Protein AF-A0A1F4WFZ9-F1 (afdb_monomer)

Solvent-accessible surface area (backbone atoms only — not comparable to full-atom values): 15707 Å² total; per-residue (Å²): 132,84,81,54,74,78,75,46,59,87,56,54,57,46,77,56,52,91,47,66,67,52,47,50,61,48,46,71,48,54,72,32,69,74,50,43,64,44,41,62,58,56,27,61,74,73,65,56,88,64,68,43,59,66,94,48,43,69,68,53,52,58,56,25,66,74,39,78,61,40,64,62,82,58,77,92,49,76,85,51,81,66,50,69,59,56,22,66,76,35,58,82,58,23,57,54,72,40,95,45,69,32,26,53,43,57,44,46,51,44,54,21,46,51,50,22,60,77,70,74,45,62,73,55,49,24,58,40,44,42,30,37,61,45,30,38,23,29,56,47,80,63,56,52,58,46,48,54,46,79,44,74,68,77,82,62,91,75,73,94,60,98,68,84,69,78,40,71,49,74,51,74,43,97,83,48,47,74,66,53,52,52,53,31,52,56,52,38,52,54,67,60,71,69,46,72,91,50,70,83,67,74,84,77,76,92,77,62,88,62,56,69,58,19,51,50,50,37,51,46,39,74,74,68,44,50,54,60,57,52,20,53,58,58,70,69,44,86,85,54,62,80,88,59,78,69,47,44,46,70,51,44,50,52,32,28,54,49,44,55,54,62,75,77,112

Structure (mmCIF, N/CA/C/O backbone):
data_AF-A0A1F4WFZ9-F1
#
_entry.id   AF-A0A1F4WFZ9-F1
#
loop_
_atom_site.group_PDB
_atom_site.id
_atom_site.type_symbol
_atom_site.label_atom_id
_atom_site.label_alt_id
_atom_site.label_comp_id
_atom_site.label_asym_id
_atom_site.label_entity_id
_atom_site.label_seq_id
_atom_site.pdbx_PDB_ins_code
_atom_site.Cartn_x
_atom_site.Cartn_y
_atom_site.Cartn_z
_atom_site.occupancy
_atom_site.B_iso_or_equiv
_atom_site.auth_seq_id
_atom_site.auth_comp_id
_atom_site.auth_asym_id
_atom_site.auth_atom_id
_atom_site.pdbx_PDB_model_num
ATOM 1 N N . MET A 1 1 ? 14.460 7.984 -32.491 1.00 45.22 1 MET A N 1
ATOM 2 C CA . MET A 1 1 ? 13.854 7.006 -33.421 1.00 45.22 1 MET A CA 1
AT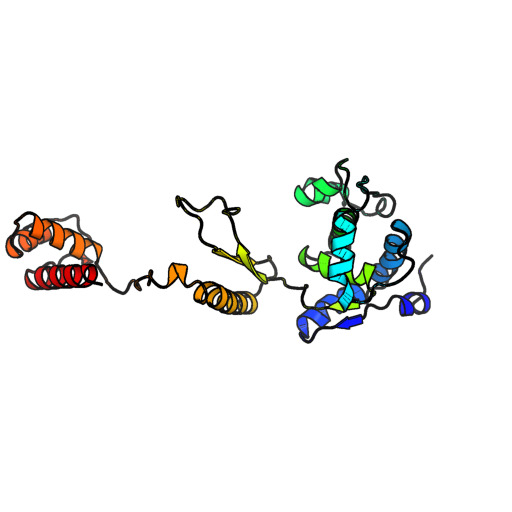OM 3 C C . MET A 1 1 ? 12.602 6.473 -32.733 1.00 45.22 1 MET A C 1
ATOM 5 O O . MET A 1 1 ? 12.739 6.022 -31.604 1.00 45.22 1 MET A O 1
ATOM 9 N N . LYS A 1 2 ? 11.395 6.629 -33.296 1.00 55.53 2 LYS A N 1
ATOM 10 C CA . LYS A 1 2 ? 10.182 6.025 -32.705 1.00 55.53 2 LYS A CA 1
ATOM 11 C C . LYS A 1 2 ? 10.297 4.504 -32.869 1.00 55.53 2 LYS A C 1
ATOM 13 O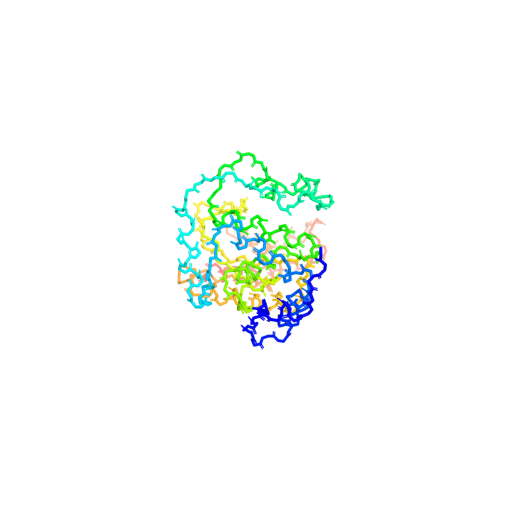 O . LYS A 1 2 ? 10.479 4.068 -34.002 1.00 55.53 2 LYS A O 1
ATOM 18 N N . MET A 1 3 ? 10.251 3.738 -31.775 1.00 64.31 3 MET A N 1
ATOM 19 C CA . MET A 1 3 ? 10.158 2.270 -31.848 1.00 64.31 3 MET A CA 1
ATOM 20 C C . MET A 1 3 ? 8.892 1.887 -32.615 1.00 64.31 3 MET A C 1
ATOM 22 O O . MET A 1 3 ? 7.861 2.549 -32.458 1.00 64.31 3 MET A O 1
ATOM 26 N N . GLN A 1 4 ? 8.969 0.858 -33.457 1.00 69.81 4 GLN A N 1
ATOM 27 C CA . GLN A 1 4 ? 7.778 0.316 -34.103 1.00 69.81 4 GLN A CA 1
ATOM 28 C C . GLN A 1 4 ? 7.042 -0.618 -33.133 1.00 69.81 4 GLN A C 1
ATOM 30 O O . GLN A 1 4 ? 7.631 -1.132 -32.186 1.00 69.81 4 GLN A O 1
ATOM 35 N N . TYR A 1 5 ? 5.742 -0.840 -33.34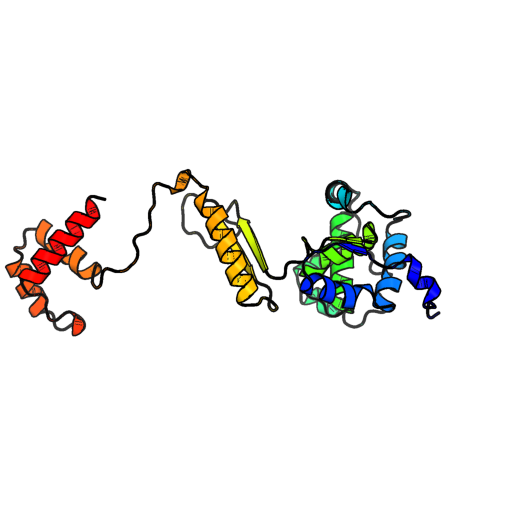7 1.00 63.56 5 TYR A N 1
ATOM 36 C CA . TYR A 1 5 ? 4.930 -1.703 -32.472 1.00 63.56 5 TYR A CA 1
ATOM 37 C C . TYR A 1 5 ? 5.482 -3.134 -32.357 1.00 63.56 5 TYR A C 1
ATOM 39 O O . TYR A 1 5 ? 5.380 -3.755 -31.302 1.00 63.56 5 TYR A O 1
ATOM 47 N N . GLU A 1 6 ? 6.106 -3.633 -33.421 1.00 70.06 6 GLU A N 1
ATOM 48 C CA . GLU A 1 6 ? 6.734 -4.956 -33.481 1.00 70.06 6 GLU A CA 1
ATOM 49 C C . GLU A 1 6 ? 7.948 -5.065 -32.542 1.00 70.06 6 GLU A C 1
ATOM 51 O O . GLU A 1 6 ? 8.147 -6.109 -31.924 1.00 70.06 6 GLU A O 1
ATOM 56 N N . ASP A 1 7 ? 8.685 -3.966 -32.339 1.00 75.44 7 ASP A N 1
ATOM 57 C CA . ASP A 1 7 ? 9.824 -3.895 -31.412 1.00 75.44 7 ASP A CA 1
ATOM 58 C C . ASP A 1 7 ? 9.380 -3.900 -29.937 1.00 75.44 7 ASP A C 1
ATOM 60 O O . ASP A 1 7 ? 10.171 -4.193 -29.040 1.00 75.44 7 ASP A O 1
ATOM 64 N N . LEU A 1 8 ? 8.118 -3.545 -29.670 1.00 78.81 8 LEU A N 1
ATOM 65 C CA . LEU A 1 8 ? 7.549 -3.430 -28.323 1.00 78.81 8 LEU A CA 1
ATOM 66 C C . LEU A 1 8 ? 6.869 -4.718 -27.859 1.00 78.81 8 LEU A C 1
ATOM 68 O O . LEU A 1 8 ? 6.743 -4.942 -26.657 1.00 78.81 8 LEU A O 1
ATOM 72 N N . PHE A 1 9 ? 6.455 -5.580 -28.788 1.00 82.00 9 PHE A N 1
ATOM 73 C CA . PHE A 1 9 ? 5.789 -6.842 -28.468 1.00 82.00 9 PHE A CA 1
ATOM 74 C C . PHE A 1 9 ? 6.592 -7.738 -27.500 1.00 82.00 9 PHE A C 1
ATOM 76 O O . PHE A 1 9 ? 5.993 -8.245 -26.549 1.00 82.00 9 PHE A O 1
ATOM 83 N N . PRO A 1 10 ? 7.929 -7.888 -27.633 1.00 85.75 10 PRO A N 1
ATOM 84 C CA . PRO A 1 10 ? 8.734 -8.662 -26.682 1.00 85.75 10 PRO A CA 1
ATOM 85 C C . PRO A 1 10 ? 8.811 -8.050 -25.276 1.00 85.75 10 PRO A C 1
ATOM 87 O O . PRO A 1 10 ? 9.236 -8.722 -24.341 1.00 85.75 10 PRO A O 1
ATOM 90 N N . LEU A 1 11 ? 8.445 -6.774 -25.125 1.00 89.38 11 LEU A N 1
ATOM 91 C CA . LEU A 1 11 ? 8.485 -6.047 -23.856 1.00 89.38 11 LEU A CA 1
ATOM 92 C C . LEU A 1 11 ? 7.154 -6.094 -23.103 1.00 89.38 11 LEU A C 1
ATOM 94 O O . LEU A 1 11 ? 7.084 -5.560 -21.997 1.00 89.38 11 LEU A O 1
ATOM 98 N N . LYS A 1 12 ? 6.118 -6.715 -23.684 1.00 93.44 12 LYS A N 1
ATOM 99 C CA . LYS A 1 12 ? 4.796 -6.834 -23.070 1.00 93.44 12 LYS A CA 1
ATOM 100 C C . LYS A 1 12 ? 4.908 -7.374 -21.643 1.00 93.44 12 LYS A C 1
ATOM 102 O O . LYS A 1 12 ? 5.567 -8.384 -21.406 1.00 93.44 12 LYS A O 1
ATOM 107 N N . ILE A 1 13 ? 4.208 -6.718 -20.722 1.00 95.75 13 ILE A N 1
ATOM 108 C CA . ILE A 1 13 ? 4.138 -7.135 -19.324 1.00 95.75 13 ILE A CA 1
ATOM 109 C C . ILE A 1 13 ? 2.994 -8.129 -19.139 1.00 95.75 13 ILE A C 1
ATOM 111 O O . ILE A 1 13 ? 1.859 -7.865 -19.538 1.00 95.75 13 ILE A O 1
ATOM 115 N N . ASP A 1 14 ? 3.287 -9.272 -18.527 1.00 95.31 14 ASP A N 1
ATOM 116 C CA . ASP A 1 14 ? 2.261 -10.227 -18.106 1.00 95.31 14 ASP A CA 1
ATOM 117 C C . ASP A 1 14 ? 1.631 -9.794 -16.770 1.00 95.31 14 ASP A C 1
ATOM 119 O O . ASP A 1 14 ? 2.332 -9.617 -15.775 1.00 95.31 14 ASP A O 1
ATOM 123 N N . ILE A 1 15 ? 0.311 -9.601 -16.730 1.00 95.38 15 ILE A N 1
ATOM 124 C CA . ILE A 1 15 ? -0.400 -9.112 -15.539 1.00 95.38 15 ILE A CA 1
ATOM 125 C C . ILE A 1 15 ? -1.153 -10.277 -14.896 1.00 95.38 15 ILE A C 1
ATOM 127 O O . ILE A 1 15 ? -2.197 -10.712 -15.383 1.00 95.38 15 ILE A O 1
ATOM 131 N N . GLN A 1 16 ? -0.639 -10.762 -13.767 1.00 93.81 16 GLN A N 1
ATOM 132 C CA . GLN A 1 16 ? -1.163 -11.915 -13.041 1.00 93.81 16 GLN A CA 1
ATOM 133 C C . GLN A 1 16 ? -2.010 -11.462 -11.846 1.00 93.81 16 GLN A C 1
ATOM 135 O O . GLN A 1 16 ? -1.567 -11.429 -10.698 1.00 93.81 16 GLN A O 1
ATOM 140 N N . THR A 1 17 ? -3.268 -11.108 -12.107 1.00 90.62 17 THR A N 1
ATOM 141 C CA . THR A 1 17 ? -4.232 -10.760 -11.055 1.00 90.62 17 THR A CA 1
ATOM 142 C C . THR A 1 17 ? -5.619 -11.308 -11.353 1.00 90.62 17 THR A C 1
ATOM 144 O O . THR A 1 17 ? -6.004 -11.472 -12.506 1.00 90.62 17 THR A O 1
ATOM 147 N N . LYS A 1 18 ? -6.376 -11.599 -10.291 1.00 89.06 18 LYS A N 1
ATOM 148 C CA . LYS A 1 18 ? -7.793 -11.990 -10.373 1.00 89.06 18 LYS A CA 1
ATOM 149 C C . LYS A 1 18 ? -8.743 -10.802 -10.187 1.00 89.06 18 LYS A C 1
ATOM 151 O O . LYS A 1 18 ? -9.952 -10.986 -10.262 1.00 89.06 18 LYS A O 1
ATOM 156 N N . ASN A 1 19 ? -8.211 -9.619 -9.877 1.00 87.44 19 ASN A N 1
ATOM 157 C CA . ASN A 1 19 ? -8.994 -8.406 -9.682 1.00 87.44 19 ASN A CA 1
ATOM 158 C C . ASN A 1 19 ? -9.021 -7.606 -10.992 1.00 87.44 19 ASN A C 1
ATOM 160 O O . ASN A 1 19 ? -8.013 -7.014 -11.374 1.00 87.44 19 ASN A O 1
ATOM 164 N N . ASP A 1 20 ? -10.178 -7.570 -11.658 1.00 89.62 20 ASP A N 1
ATOM 165 C CA . ASP A 1 20 ? -10.355 -6.900 -12.955 1.00 89.62 20 ASP A CA 1
ATOM 166 C C . ASP A 1 20 ? -10.027 -5.402 -12.908 1.00 89.62 20 ASP A C 1
ATOM 168 O O . ASP A 1 20 ? -9.502 -4.852 -13.876 1.00 89.62 20 ASP A O 1
ATOM 172 N N . LYS A 1 21 ? -10.284 -4.732 -11.775 1.00 86.50 21 LYS A N 1
ATOM 173 C CA . LYS A 1 21 ? -9.919 -3.321 -11.588 1.00 86.50 21 LYS A CA 1
ATOM 174 C C . LYS A 1 21 ? -8.401 -3.164 -11.563 1.00 86.50 21 LYS A C 1
ATOM 176 O O . LYS A 1 21 ? -7.873 -2.299 -12.252 1.00 86.50 21 LYS A O 1
ATOM 181 N N . HIS A 1 22 ? -7.701 -4.016 -10.811 1.00 89.38 22 HIS A N 1
ATOM 182 C CA . HIS A 1 22 ? -6.235 -3.990 -10.759 1.00 89.38 22 HIS A CA 1
ATOM 183 C C . HIS A 1 22 ? -5.657 -4.308 -12.141 1.00 89.38 22 HIS A C 1
ATOM 185 O O . HIS A 1 22 ? -4.762 -3.609 -12.606 1.00 89.38 22 HIS A O 1
ATOM 191 N N . PHE A 1 23 ? -6.216 -5.309 -12.830 1.00 92.50 23 PHE A N 1
ATOM 192 C CA . PHE A 1 23 ? -5.816 -5.658 -14.190 1.00 92.50 23 PHE A CA 1
ATOM 193 C C . PHE A 1 23 ? -5.939 -4.459 -15.133 1.00 92.50 23 PHE A C 1
ATOM 195 O O . PHE A 1 23 ? -4.984 -4.132 -15.831 1.00 92.50 23 PHE A O 1
ATOM 202 N N . LEU A 1 24 ? -7.091 -3.781 -15.128 1.00 91.75 24 LEU A N 1
ATOM 203 C CA . LEU A 1 24 ? -7.351 -2.626 -15.982 1.00 91.75 24 LEU A CA 1
ATOM 204 C C . LEU A 1 24 ? -6.373 -1.474 -15.711 1.00 91.75 24 LEU A C 1
ATOM 206 O O . LEU A 1 24 ? -5.785 -0.939 -16.650 1.00 91.75 24 LEU A O 1
ATOM 210 N N . GLU A 1 25 ? -6.191 -1.098 -14.444 1.00 91.38 25 GLU A N 1
ATOM 211 C CA . GLU A 1 25 ? -5.310 0.010 -14.053 1.00 91.38 25 GLU A CA 1
ATOM 212 C C . GLU A 1 25 ? -3.847 -0.248 -14.443 1.00 91.38 25 GLU A C 1
ATOM 214 O O . GLU A 1 25 ? -3.167 0.646 -14.961 1.00 91.38 25 GLU A O 1
ATOM 219 N N . LEU A 1 26 ? -3.380 -1.486 -14.257 1.00 93.50 26 LEU A N 1
ATOM 220 C CA . LEU A 1 26 ? -2.040 -1.917 -14.648 1.00 93.50 26 LEU A CA 1
ATOM 221 C C . LEU A 1 26 ? -1.894 -1.979 -16.174 1.00 93.50 26 LEU A C 1
ATOM 223 O O . LEU A 1 26 ? -0.926 -1.443 -16.710 1.00 93.50 26 LEU A O 1
ATOM 227 N N . ALA A 1 27 ? -2.866 -2.549 -16.892 1.00 93.94 27 ALA A N 1
ATOM 228 C CA . ALA A 1 27 ? -2.827 -2.676 -18.352 1.00 93.94 27 ALA A CA 1
ATOM 229 C C . ALA A 1 27 ? -2.789 -1.309 -19.048 1.00 93.94 27 ALA A C 1
ATOM 231 O O . ALA A 1 27 ? -1.969 -1.084 -19.936 1.00 93.94 27 ALA A O 1
ATOM 232 N N . ILE A 1 28 ? -3.597 -0.343 -18.590 1.00 94.00 28 ILE A N 1
ATOM 233 C CA . ILE A 1 28 ? -3.611 1.022 -19.147 1.00 94.00 28 ILE A CA 1
ATOM 234 C C . ILE A 1 28 ? -2.250 1.721 -18.993 1.00 94.00 28 ILE A C 1
ATOM 236 O O . ILE A 1 28 ? -1.940 2.630 -19.769 1.00 94.00 28 ILE A O 1
ATOM 240 N N . LEU A 1 29 ? -1.439 1.344 -18.000 1.00 94.56 29 LEU A N 1
ATOM 241 C CA . LEU A 1 29 ? -0.063 1.820 -17.873 1.00 94.56 29 LEU A CA 1
ATOM 242 C C . LEU A 1 29 ? 0.900 1.000 -18.739 1.00 94.56 29 LEU A C 1
ATOM 244 O O . LEU A 1 29 ? 1.633 1.577 -19.538 1.00 94.56 29 LEU A O 1
ATOM 248 N N . PHE A 1 30 ? 0.909 -0.321 -18.574 1.00 95.25 30 PHE A N 1
ATOM 249 C CA . PHE A 1 30 ? 1.948 -1.194 -19.118 1.00 95.25 30 PHE A CA 1
ATOM 250 C C . PHE A 1 30 ? 1.847 -1.431 -20.618 1.00 95.25 30 PHE A C 1
ATOM 252 O O . PHE A 1 30 ? 2.874 -1.640 -21.256 1.00 95.25 30 PHE A O 1
ATOM 259 N N . ASP A 1 31 ? 0.657 -1.306 -21.200 1.00 92.69 31 ASP A N 1
ATOM 260 C CA . ASP A 1 31 ? 0.478 -1.418 -22.647 1.00 92.69 31 ASP A CA 1
ATOM 261 C C . ASP A 1 31 ? 0.825 -0.111 -23.388 1.00 92.69 31 ASP A C 1
ATOM 263 O O . ASP A 1 31 ? 0.793 -0.066 -24.620 1.00 92.69 31 ASP A O 1
ATOM 267 N N . LYS A 1 32 ? 1.184 0.973 -22.675 1.00 93.12 32 LYS A N 1
ATOM 268 C CA . LYS A 1 32 ? 1.632 2.222 -23.311 1.00 93.12 32 LYS A CA 1
ATOM 269 C C . LYS A 1 32 ? 2.986 2.016 -23.999 1.00 93.12 32 LYS A C 1
ATOM 271 O O . LYS A 1 32 ? 3.960 1.678 -23.320 1.00 93.12 32 LYS A O 1
ATOM 276 N N . PRO A 1 33 ? 3.113 2.327 -25.303 1.00 92.69 33 PRO A N 1
ATOM 277 C CA . PRO A 1 33 ? 4.391 2.266 -26.010 1.00 92.69 33 PRO A CA 1
ATOM 278 C C . PRO A 1 33 ? 5.507 3.056 -25.324 1.00 92.69 33 PRO A C 1
ATOM 280 O O . PRO A 1 33 ? 6.652 2.611 -25.264 1.00 92.69 33 PRO A O 1
ATOM 283 N N . GLU A 1 34 ? 5.172 4.223 -24.771 1.00 92.50 34 GLU A N 1
ATOM 284 C CA . GLU A 1 34 ? 6.121 5.080 -24.069 1.00 92.50 34 GLU A CA 1
ATOM 285 C C . GLU A 1 34 ? 6.633 4.424 -22.786 1.00 92.50 34 GLU A C 1
ATOM 287 O O . GLU A 1 34 ? 7.807 4.581 -22.462 1.00 92.50 34 GLU A O 1
ATOM 292 N N . PHE A 1 35 ? 5.779 3.682 -22.069 1.00 95.00 35 PHE A N 1
ATOM 293 C CA . PHE A 1 35 ? 6.171 2.941 -20.869 1.00 95.00 35 PHE A CA 1
ATOM 294 C C . PHE A 1 35 ? 7.095 1.782 -21.237 1.00 95.00 35 PHE A C 1
ATOM 296 O O . PHE A 1 35 ? 8.183 1.652 -20.679 1.00 95.00 35 PHE A O 1
ATOM 303 N N . LEU A 1 36 ? 6.710 0.986 -22.236 1.00 94.69 36 LEU A N 1
ATOM 304 C CA . LEU A 1 36 ? 7.513 -0.141 -22.708 1.00 94.69 36 LEU A CA 1
ATOM 305 C C . LEU A 1 36 ? 8.908 0.305 -23.170 1.00 94.69 36 LEU A C 1
ATOM 307 O O . LEU A 1 36 ? 9.892 -0.374 -22.889 1.00 94.69 36 LEU A O 1
ATOM 311 N N . ALA A 1 37 ? 9.025 1.485 -23.784 1.00 92.50 37 ALA A N 1
ATOM 312 C CA . ALA A 1 37 ? 10.306 2.064 -24.189 1.00 92.50 37 ALA A CA 1
ATOM 313 C C . ALA A 1 37 ? 11.225 2.473 -23.013 1.00 92.50 37 ALA A C 1
ATOM 315 O O . ALA A 1 37 ? 12.426 2.672 -23.227 1.00 92.50 37 ALA A O 1
ATOM 316 N N . TRP A 1 38 ? 10.709 2.600 -21.784 1.00 94.44 38 TRP A N 1
ATOM 317 C CA . TRP A 1 38 ? 11.525 2.841 -20.584 1.00 94.44 38 TRP A CA 1
ATOM 318 C C . TRP A 1 38 ? 12.178 1.572 -20.042 1.00 94.44 38 TRP A C 1
ATOM 320 O O . TRP A 1 38 ? 13.309 1.639 -19.560 1.00 94.44 38 TRP A O 1
ATOM 330 N N . LEU A 1 39 ? 11.519 0.418 -20.172 1.00 94.25 39 LEU A N 1
ATOM 331 C CA . LEU A 1 39 ? 12.009 -0.859 -19.649 1.00 94.25 39 LEU A CA 1
ATOM 332 C C . LEU A 1 39 ? 13.448 -1.186 -20.088 1.00 94.25 39 LEU A C 1
ATOM 334 O O . LEU A 1 39 ? 14.280 -1.418 -19.212 1.00 94.25 39 LEU A O 1
ATOM 338 N N . PRO A 1 40 ? 13.809 -1.165 -21.389 1.00 93.25 40 PRO A N 1
ATOM 339 C CA . PRO A 1 40 ? 15.179 -1.457 -21.801 1.00 93.25 40 PRO A CA 1
ATOM 340 C C . PRO A 1 40 ? 16.178 -0.393 -21.330 1.00 93.25 40 PRO A C 1
ATOM 342 O O . PRO A 1 40 ? 17.314 -0.738 -21.027 1.00 93.25 40 PRO A O 1
ATOM 345 N N . LYS A 1 41 ? 15.783 0.885 -21.213 1.00 93.94 41 LYS A N 1
ATOM 346 C CA . LYS A 1 41 ? 16.680 1.943 -20.710 1.00 93.94 41 LYS A CA 1
ATOM 347 C C . LYS A 1 41 ? 17.091 1.672 -19.265 1.00 93.94 41 LYS A C 1
ATOM 349 O O . LYS A 1 41 ? 18.274 1.743 -18.946 1.00 93.94 41 LYS A O 1
ATOM 354 N N . ILE A 1 42 ? 16.118 1.330 -18.419 1.00 95.25 42 ILE A N 1
ATOM 355 C CA . ILE A 1 42 ? 16.351 1.039 -17.001 1.00 95.25 42 ILE A CA 1
ATOM 356 C C . ILE A 1 42 ? 17.088 -0.295 -16.844 1.00 95.25 42 ILE A C 1
ATOM 358 O O . ILE A 1 42 ? 18.071 -0.368 -16.115 1.00 95.25 42 ILE A O 1
ATOM 362 N N . ARG A 1 43 ? 16.687 -1.344 -17.574 1.00 94.81 43 ARG A N 1
ATOM 363 C CA . ARG A 1 43 ? 17.381 -2.644 -17.532 1.00 94.81 43 ARG A CA 1
ATOM 364 C C . ARG A 1 43 ? 18.851 -2.514 -17.929 1.00 94.81 43 ARG A C 1
ATOM 366 O O . ARG A 1 43 ? 19.712 -3.020 -17.218 1.00 94.81 43 ARG A O 1
ATOM 373 N N . ASN A 1 44 ? 19.148 -1.761 -18.989 1.00 93.81 44 ASN A N 1
ATOM 374 C CA . ASN A 1 44 ? 20.524 -1.519 -19.428 1.00 93.81 44 ASN A CA 1
ATOM 375 C C . ASN A 1 44 ? 21.330 -0.687 -18.417 1.00 93.81 44 ASN A C 1
ATOM 377 O O . ASN A 1 44 ? 22.514 -0.956 -18.242 1.00 93.81 44 ASN A O 1
ATOM 381 N N . LYS A 1 45 ? 20.705 0.286 -17.734 1.00 93.75 45 LYS A N 1
ATOM 382 C CA . LYS A 1 45 ? 21.345 1.100 -16.679 1.00 93.75 45 LYS A CA 1
ATOM 383 C C . LYS A 1 45 ? 21.931 0.234 -15.555 1.00 93.75 45 LYS A C 1
ATOM 385 O O . LYS A 1 45 ? 22.995 0.563 -15.044 1.00 93.75 45 LYS A O 1
ATOM 390 N N . TYR A 1 46 ? 21.273 -0.874 -15.210 1.00 92.38 46 TYR A N 1
ATOM 391 C CA . TYR A 1 46 ? 21.695 -1.773 -14.125 1.00 92.38 46 TYR A CA 1
ATOM 392 C C . TYR A 1 46 ? 22.277 -3.115 -14.587 1.00 92.38 46 TYR A C 1
ATOM 394 O O . TYR A 1 46 ? 22.637 -3.937 -13.748 1.00 92.38 46 TYR A O 1
ATOM 402 N N . GLY A 1 47 ? 22.376 -3.356 -15.898 1.00 91.12 47 GLY A N 1
ATOM 403 C CA . GLY A 1 47 ? 22.862 -4.631 -16.436 1.00 91.12 47 GLY A CA 1
ATOM 404 C C . GLY A 1 47 ? 21.913 -5.809 -16.187 1.00 91.12 47 GLY A C 1
ATOM 405 O O . GLY A 1 47 ? 22.356 -6.932 -15.953 1.00 91.12 47 GLY A O 1
ATOM 406 N N . PHE A 1 48 ? 20.598 -5.574 -16.195 1.00 92.00 48 PHE A N 1
ATOM 407 C CA . PHE A 1 48 ? 19.607 -6.648 -16.106 1.00 92.00 48 PHE A CA 1
ATOM 408 C C . PHE A 1 48 ? 19.444 -7.345 -17.458 1.00 92.00 48 PHE A C 1
ATOM 410 O O . PHE A 1 48 ? 18.529 -7.052 -18.228 1.00 92.00 48 PHE A O 1
ATOM 417 N N . ASP A 1 49 ? 20.338 -8.295 -17.722 1.00 85.75 49 ASP A N 1
ATOM 418 C CA . ASP A 1 49 ? 20.398 -9.036 -18.988 1.00 85.75 49 ASP A CA 1
ATOM 419 C C . ASP A 1 49 ? 19.295 -10.099 -19.134 1.00 85.75 49 ASP A C 1
ATOM 421 O O . ASP A 1 49 ? 19.039 -10.603 -20.228 1.00 85.75 49 ASP A O 1
ATOM 425 N N . SER A 1 50 ? 18.631 -10.468 -18.035 1.00 90.25 50 SER A N 1
ATOM 426 C CA . SER A 1 50 ? 17.563 -11.470 -18.030 1.00 90.25 50 SER A CA 1
ATOM 427 C C . SER A 1 50 ? 16.449 -11.105 -17.058 1.00 90.25 50 SER A C 1
ATOM 429 O O . SER A 1 50 ? 16.681 -10.447 -16.044 1.00 90.25 50 SER A O 1
ATOM 431 N N . LEU A 1 51 ? 15.231 -11.539 -17.388 1.00 94.06 51 LEU A N 1
ATOM 432 C CA . LEU A 1 51 ? 14.067 -11.352 -16.533 1.00 94.06 51 LEU A CA 1
ATOM 433 C C . LEU A 1 51 ? 14.076 -12.364 -15.389 1.00 94.06 51 LEU A C 1
ATOM 435 O O . LEU A 1 51 ? 14.331 -13.555 -15.583 1.00 94.06 51 LEU A O 1
ATOM 439 N N . ILE A 1 52 ? 13.744 -11.883 -14.200 1.00 94.12 52 ILE A N 1
ATOM 440 C CA . ILE A 1 52 ? 13.590 -12.705 -13.005 1.00 94.12 52 ILE A CA 1
ATOM 441 C C . ILE A 1 52 ? 12.186 -13.332 -13.022 1.00 94.12 52 ILE A C 1
ATOM 443 O O . ILE A 1 52 ? 11.209 -12.639 -13.292 1.00 94.12 52 ILE A O 1
ATOM 447 N N . PRO A 1 53 ? 12.024 -14.630 -12.718 1.00 94.25 53 PRO A N 1
ATOM 448 C CA . PRO A 1 53 ? 10.693 -15.206 -12.553 1.00 94.25 53 PRO A CA 1
ATOM 449 C C . PRO A 1 53 ? 9.920 -14.503 -11.428 1.00 94.25 53 PRO A C 1
ATOM 451 O O . PRO A 1 53 ? 10.457 -14.364 -10.331 1.00 94.25 53 PRO A O 1
ATOM 454 N N . LEU A 1 54 ? 8.648 -14.151 -11.653 1.00 92.88 54 LEU A N 1
ATOM 455 C CA . LEU A 1 54 ? 7.820 -13.411 -10.683 1.00 92.88 54 LEU A CA 1
ATOM 456 C C . LEU A 1 54 ? 7.833 -14.022 -9.273 1.00 92.88 54 LEU A C 1
ATOM 458 O O . LEU A 1 54 ? 8.010 -13.317 -8.287 1.00 92.88 54 LEU A O 1
ATOM 462 N N . GLY A 1 55 ? 7.742 -15.352 -9.167 1.00 92.00 55 GLY A N 1
ATOM 463 C CA . GLY A 1 55 ? 7.770 -16.056 -7.878 1.00 92.00 55 GLY A CA 1
ATOM 464 C C . GLY A 1 55 ? 9.093 -15.947 -7.104 1.00 92.00 55 GLY A C 1
ATOM 465 O O . GLY A 1 55 ? 9.128 -16.293 -5.930 1.00 92.00 55 GLY A O 1
ATOM 466 N N . ARG A 1 56 ? 10.174 -15.470 -7.736 1.00 93.50 56 ARG A N 1
ATOM 467 C CA . ARG A 1 56 ? 11.477 -15.191 -7.105 1.00 93.50 56 ARG A CA 1
ATOM 468 C C . ARG A 1 56 ? 11.725 -13.704 -6.864 1.00 93.50 56 ARG A C 1
ATOM 470 O O . ARG A 1 56 ? 12.807 -13.348 -6.396 1.00 93.50 56 ARG A O 1
ATOM 477 N N . TYR A 1 57 ? 10.755 -12.843 -7.182 1.00 91.56 57 TYR A N 1
ATOM 478 C CA . TYR A 1 57 ? 10.886 -11.396 -7.032 1.00 91.56 57 TYR A CA 1
ATOM 479 C C . TYR A 1 57 ? 11.295 -11.021 -5.605 1.00 91.56 57 TYR A C 1
ATOM 481 O O . TYR A 1 57 ? 12.335 -10.402 -5.433 1.00 91.56 57 TYR A O 1
ATOM 489 N N . GLY A 1 58 ? 10.562 -11.489 -4.587 1.00 87.69 58 GLY A N 1
ATOM 490 C CA . GLY A 1 58 ? 10.851 -11.160 -3.185 1.00 87.69 58 GLY A CA 1
ATOM 491 C C . GLY A 1 58 ? 12.279 -11.518 -2.756 1.00 87.69 58 GLY A C 1
ATOM 492 O O . GLY A 1 58 ? 13.009 -10.656 -2.281 1.00 87.69 58 GLY A O 1
ATOM 493 N N . GLU A 1 59 ? 12.711 -12.761 -2.997 1.00 89.00 59 GLU A N 1
ATOM 494 C CA . GLU A 1 59 ? 14.068 -13.223 -2.655 1.00 89.00 59 GLU A CA 1
ATOM 495 C C . GLU A 1 59 ? 15.159 -12.418 -3.382 1.00 89.00 59 GLU A C 1
ATOM 497 O O . GLU A 1 59 ? 16.164 -12.028 -2.783 1.00 89.00 59 GLU A O 1
ATOM 502 N N . THR A 1 60 ? 14.952 -12.140 -4.672 1.00 87.75 60 THR A N 1
ATOM 503 C CA . THR A 1 60 ? 15.928 -11.413 -5.494 1.00 87.75 60 THR A CA 1
ATOM 504 C C . THR A 1 60 ? 16.000 -9.942 -5.088 1.00 87.75 60 THR A C 1
ATOM 506 O O . THR A 1 60 ? 17.094 -9.415 -4.896 1.00 87.75 60 THR A O 1
ATOM 509 N N . SER A 1 61 ? 14.854 -9.296 -4.866 1.00 87.50 61 SER A N 1
ATOM 510 C CA . SER A 1 61 ? 14.774 -7.911 -4.397 1.00 87.50 61 SER A CA 1
ATOM 511 C C . SER A 1 61 ? 15.420 -7.729 -3.026 1.00 87.50 61 SER A C 1
ATOM 513 O O . SER A 1 61 ? 16.128 -6.747 -2.824 1.00 87.50 61 SER A O 1
ATOM 515 N N . SER A 1 62 ? 15.267 -8.683 -2.102 1.00 87.06 62 SER A N 1
ATOM 516 C CA . SER A 1 62 ? 15.966 -8.635 -0.811 1.00 87.06 62 SER A CA 1
ATOM 517 C C . SER A 1 62 ? 17.486 -8.689 -0.967 1.00 87.06 62 SER A C 1
ATOM 519 O O . SER A 1 62 ? 18.198 -8.006 -0.238 1.00 87.06 62 SER A O 1
ATOM 521 N N . SER A 1 63 ? 18.010 -9.434 -1.947 1.00 89.31 63 SER A N 1
ATOM 522 C CA . SER A 1 63 ? 19.460 -9.480 -2.188 1.00 89.31 63 SER A CA 1
ATOM 523 C C . SER A 1 63 ? 20.047 -8.135 -2.642 1.00 89.31 63 SER A C 1
ATOM 525 O O . SER A 1 63 ? 21.225 -7.862 -2.409 1.00 89.31 63 SER A O 1
ATOM 527 N N . PHE A 1 64 ? 19.227 -7.263 -3.240 1.00 90.19 64 PHE A N 1
ATOM 528 C CA . PHE A 1 64 ? 19.651 -5.944 -3.714 1.00 90.19 64 PHE A CA 1
ATOM 529 C C . PHE A 1 64 ? 19.937 -4.954 -2.580 1.00 90.19 64 PHE A C 1
ATOM 531 O O . PHE A 1 64 ? 20.779 -4.076 -2.766 1.00 90.19 64 PHE A O 1
ATOM 538 N N . GLN A 1 65 ? 19.357 -5.154 -1.394 1.00 85.12 65 GLN A N 1
ATOM 539 C CA . GLN A 1 65 ? 19.652 -4.360 -0.189 1.00 85.12 65 GLN A CA 1
ATOM 540 C C . GLN A 1 65 ? 21.096 -4.534 0.311 1.00 85.12 65 GLN A C 1
ATOM 542 O O . GLN A 1 65 ? 21.602 -3.754 1.109 1.00 85.12 65 GLN A O 1
ATOM 547 N N . HIS A 1 66 ? 21.784 -5.586 -0.140 1.00 83.25 66 HIS A N 1
ATOM 548 C CA . HIS A 1 66 ? 23.186 -5.855 0.193 1.00 83.25 66 HIS A CA 1
ATOM 549 C C . HIS A 1 66 ? 24.143 -5.504 -0.948 1.00 83.25 66 HIS A C 1
ATOM 551 O O . HIS A 1 66 ? 25.329 -5.837 -0.899 1.00 83.25 66 HIS A O 1
ATOM 557 N N . SER A 1 67 ? 23.629 -4.869 -2.001 1.00 86.00 67 SER A N 1
ATOM 558 C CA . SER A 1 67 ? 24.454 -4.394 -3.103 1.00 86.00 67 SER A CA 1
ATOM 559 C C . SER A 1 67 ? 25.285 -3.181 -2.689 1.00 86.00 67 SER A C 1
ATOM 561 O O . SER A 1 67 ? 25.052 -2.536 -1.669 1.00 86.00 67 SER A O 1
ATOM 563 N N . LYS A 1 68 ? 26.302 -2.882 -3.496 1.00 86.75 68 LYS A N 1
ATOM 564 C CA . LYS A 1 68 ? 27.156 -1.719 -3.288 1.00 86.75 68 LYS A CA 1
ATOM 565 C C . LYS A 1 68 ? 26.319 -0.438 -3.377 1.00 86.75 68 LYS A C 1
ATOM 567 O O . LYS A 1 68 ? 25.678 -0.202 -4.404 1.00 86.75 68 LYS A O 1
ATOM 572 N N . SER A 1 69 ? 26.387 0.377 -2.327 1.00 88.50 69 SER A N 1
ATOM 573 C CA . SER A 1 69 ? 25.764 1.696 -2.293 1.00 88.50 69 SER A CA 1
ATOM 574 C C . SER A 1 69 ? 26.456 2.632 -3.282 1.00 88.50 69 SER A C 1
ATOM 576 O O . SER A 1 69 ? 27.687 2.720 -3.321 1.00 88.50 69 SER A O 1
ATOM 578 N N . GLU A 1 70 ? 25.661 3.281 -4.123 1.00 88.69 70 GLU A N 1
ATOM 579 C CA . GLU A 1 70 ? 26.116 4.195 -5.163 1.00 88.69 70 GLU A CA 1
ATOM 580 C C . GLU A 1 70 ? 25.074 5.294 -5.365 1.00 88.69 70 GLU A C 1
ATOM 582 O O . GLU A 1 70 ? 23.877 5.087 -5.166 1.00 88.69 70 GLU A O 1
ATOM 587 N N . LYS A 1 71 ? 25.524 6.457 -5.827 1.00 87.94 71 LYS A N 1
ATOM 588 C CA . LYS A 1 71 ? 24.642 7.582 -6.141 1.00 87.94 71 LYS A CA 1
ATOM 589 C C . LYS A 1 71 ? 23.636 7.241 -7.234 1.00 87.94 71 LYS A C 1
ATOM 591 O O . LYS A 1 71 ? 23.927 6.485 -8.170 1.00 87.94 71 LYS A O 1
ATOM 596 N N . PHE A 1 72 ? 22.457 7.844 -7.144 1.00 88.94 72 PHE A N 1
ATOM 597 C CA . PHE A 1 72 ? 21.433 7.686 -8.164 1.00 88.94 72 PHE A CA 1
ATOM 598 C C . PHE A 1 72 ? 21.798 8.437 -9.452 1.00 88.94 72 PHE A C 1
ATOM 600 O O . PHE A 1 72 ? 21.994 9.651 -9.458 1.00 88.94 72 PHE A O 1
ATOM 607 N N . ASP A 1 73 ? 21.869 7.718 -10.575 1.00 88.62 73 ASP A N 1
ATOM 608 C CA . ASP A 1 73 ? 22.136 8.328 -11.878 1.00 88.62 73 ASP A CA 1
ATOM 609 C C . ASP A 1 73 ? 20.844 8.800 -12.568 1.00 88.62 73 ASP A C 1
ATOM 611 O O . ASP A 1 73 ? 20.011 7.996 -13.007 1.00 88.62 73 ASP A O 1
ATOM 615 N N . LEU A 1 74 ? 20.721 10.122 -12.714 1.00 87.75 74 LEU A N 1
ATOM 616 C CA . LEU A 1 74 ? 19.626 10.805 -13.408 1.00 87.75 74 LEU A CA 1
ATOM 617 C C . LEU A 1 74 ? 19.831 10.938 -14.927 1.00 87.75 74 LEU A C 1
ATOM 619 O O . LEU A 1 74 ? 19.005 11.552 -15.606 1.00 87.75 74 LEU A O 1
ATOM 623 N N . SER A 1 75 ? 20.916 10.399 -15.491 1.00 89.75 75 SER A N 1
ATOM 624 C CA . SER A 1 75 ? 21.308 10.628 -16.887 1.00 89.75 75 SER A CA 1
ATOM 625 C C . SER A 1 75 ? 20.209 10.330 -17.909 1.00 89.75 75 SER A C 1
ATOM 627 O O . SER A 1 75 ? 20.041 11.100 -18.857 1.00 89.75 75 SER A O 1
ATOM 629 N N . ILE A 1 76 ? 19.427 9.269 -17.694 1.00 92.88 76 ILE A N 1
ATOM 630 C CA . ILE A 1 76 ? 18.344 8.850 -18.594 1.00 92.88 76 ILE A CA 1
ATOM 631 C C . ILE A 1 76 ? 17.062 9.693 -18.456 1.00 92.88 76 ILE A C 1
ATOM 633 O O . ILE A 1 76 ? 16.157 9.535 -19.274 1.00 92.88 76 ILE A O 1
ATOM 637 N N . TYR A 1 77 ? 16.990 10.595 -17.468 1.00 91.06 77 TYR A N 1
ATOM 638 C CA . TYR A 1 77 ? 15.819 11.425 -17.146 1.00 91.06 77 TYR A CA 1
ATOM 639 C C . TYR A 1 77 ? 16.024 12.922 -17.393 1.00 91.06 77 TYR A C 1
ATOM 641 O O . TYR A 1 77 ? 15.147 13.717 -17.071 1.00 91.06 77 TYR A O 1
ATOM 649 N N . LYS A 1 78 ? 17.160 13.326 -17.972 1.00 86.38 78 LYS A N 1
ATOM 650 C CA . LYS A 1 78 ? 17.520 14.743 -18.172 1.00 86.38 78 LYS A CA 1
ATOM 651 C C . LYS A 1 78 ? 16.466 15.566 -18.920 1.00 86.38 78 LYS A C 1
ATOM 653 O O . LYS A 1 78 ? 16.347 16.758 -18.666 1.00 86.38 78 LYS A O 1
ATOM 658 N N . ASP A 1 79 ? 15.703 14.925 -19.801 1.00 87.06 79 ASP A N 1
ATOM 659 C CA . ASP A 1 79 ? 14.669 15.571 -20.616 1.00 87.06 79 ASP A CA 1
ATOM 660 C C . ASP A 1 79 ? 13.269 15.536 -19.965 1.00 87.06 79 ASP A C 1
ATOM 662 O O . ASP A 1 79 ? 12.281 15.917 -20.593 1.00 87.06 79 ASP A O 1
ATOM 666 N N . VAL A 1 80 ? 13.149 15.048 -18.724 1.00 90.06 80 VAL A N 1
ATOM 667 C CA . VAL A 1 80 ? 11.876 15.005 -17.993 1.00 90.06 80 VAL A CA 1
ATOM 668 C C . VAL A 1 80 ? 11.638 16.355 -17.317 1.00 90.06 80 VAL A C 1
ATOM 670 O O . VAL A 1 80 ? 12.194 16.660 -16.261 1.00 90.06 80 VAL A O 1
ATOM 673 N N . GLU A 1 81 ? 10.788 17.168 -17.941 1.00 89.50 81 GLU A N 1
ATOM 674 C CA . GLU A 1 81 ? 10.409 18.490 -17.443 1.00 89.50 81 GLU A CA 1
ATOM 675 C C . GLU A 1 81 ? 9.766 18.413 -16.046 1.00 89.50 81 GLU A C 1
ATOM 677 O O . GLU A 1 81 ? 8.936 17.543 -15.779 1.00 89.50 81 GLU A O 1
ATOM 682 N N . GLY A 1 82 ? 10.164 19.322 -15.149 1.00 85.75 82 GLY A N 1
ATOM 683 C CA . GLY A 1 82 ? 9.595 19.451 -13.802 1.00 85.75 82 GLY A CA 1
ATOM 684 C C . GLY A 1 82 ? 9.996 18.363 -12.797 1.00 85.75 82 GLY A C 1
ATOM 685 O O . GLY A 1 82 ? 9.538 18.407 -11.657 1.00 85.75 82 GLY A O 1
ATOM 686 N N . LEU A 1 83 ? 10.855 17.402 -13.167 1.00 86.50 83 LEU A N 1
ATOM 687 C CA . LEU A 1 83 ? 11.234 16.297 -12.277 1.00 86.50 83 LEU A CA 1
ATOM 688 C C . LEU A 1 83 ? 11.982 16.767 -11.020 1.00 86.50 83 LEU A C 1
ATOM 690 O O . LEU A 1 83 ? 11.682 16.315 -9.919 1.00 86.50 83 LEU A O 1
ATOM 694 N N . VAL A 1 84 ? 12.944 17.681 -11.185 1.00 81.38 84 VAL A N 1
ATOM 695 C CA . VAL A 1 84 ? 13.754 18.211 -10.072 1.00 81.38 84 VAL A CA 1
ATOM 696 C C . VAL A 1 84 ? 12.895 19.024 -9.103 1.00 81.38 84 VAL A C 1
ATOM 698 O O . VAL A 1 84 ? 13.033 18.889 -7.893 1.00 81.38 84 VAL A O 1
ATOM 701 N N . GLU A 1 85 ? 11.979 19.841 -9.626 1.00 84.25 85 GLU A N 1
ATOM 702 C CA . GLU A 1 85 ? 11.038 20.613 -8.807 1.00 84.25 85 GLU A CA 1
ATOM 703 C C . GLU A 1 85 ? 10.120 19.681 -8.009 1.00 84.25 85 GLU A C 1
ATOM 705 O O . GLU A 1 85 ? 10.051 19.786 -6.787 1.00 84.25 85 GLU A O 1
ATOM 710 N N . TYR A 1 86 ? 9.523 18.688 -8.676 1.00 83.12 86 TYR A N 1
ATOM 711 C CA . TYR A 1 86 ? 8.690 17.679 -8.025 1.00 83.12 86 TYR A CA 1
ATOM 712 C C . TYR A 1 86 ? 9.441 16.907 -6.929 1.00 83.12 86 TYR A C 1
ATOM 714 O O . TYR A 1 86 ? 8.871 16.617 -5.877 1.00 83.12 86 TYR A O 1
ATOM 722 N N . ALA A 1 87 ? 10.717 16.588 -7.144 1.00 80.44 87 ALA A N 1
ATOM 723 C CA . ALA A 1 87 ? 11.543 15.933 -6.136 1.00 80.44 87 ALA A CA 1
ATOM 724 C C . ALA A 1 87 ? 11.808 16.797 -4.910 1.00 80.44 87 ALA A C 1
ATOM 726 O O . ALA A 1 87 ? 11.660 16.320 -3.788 1.00 80.44 87 ALA A O 1
ATOM 727 N N . ASN A 1 88 ? 12.104 18.078 -5.111 1.00 77.56 88 ASN A N 1
ATOM 728 C CA . ASN A 1 88 ? 12.323 19.010 -4.010 1.00 77.56 88 ASN A CA 1
ATOM 729 C C . ASN A 1 88 ? 11.050 19.250 -3.180 1.00 77.56 88 ASN A C 1
ATOM 731 O O . ASN A 1 88 ? 11.134 19.459 -1.971 1.00 77.56 88 ASN A O 1
ATOM 735 N N . GLU A 1 89 ? 9.868 19.205 -3.801 1.00 81.19 89 GLU A N 1
ATOM 736 C CA . GLU A 1 89 ? 8.582 19.341 -3.102 1.00 81.19 89 GLU A CA 1
ATOM 737 C C . GLU A 1 89 ? 8.193 18.093 -2.294 1.00 81.19 89 GLU A C 1
ATOM 739 O O . GLU A 1 89 ? 7.445 18.184 -1.318 1.00 81.19 89 GLU A O 1
ATOM 744 N N . ASN A 1 90 ? 8.704 16.923 -2.677 1.00 76.50 90 ASN A N 1
ATOM 745 C CA . ASN A 1 90 ? 8.390 15.646 -2.049 1.00 76.50 90 ASN A CA 1
ATOM 746 C C . ASN A 1 90 ? 9.629 15.121 -1.328 1.00 76.50 90 ASN A C 1
ATOM 748 O O . ASN A 1 90 ? 10.341 14.293 -1.877 1.00 76.50 90 ASN A O 1
ATOM 752 N N . THR A 1 91 ? 9.868 15.563 -0.089 1.00 67.44 91 THR A N 1
ATOM 753 C CA . THR A 1 91 ? 11.105 15.295 0.680 1.00 67.44 91 THR A CA 1
ATOM 754 C C . THR A 1 91 ? 11.607 13.851 0.606 1.00 67.44 91 THR A C 1
ATOM 756 O O . THR A 1 91 ? 12.756 13.646 0.252 1.00 67.44 91 THR A O 1
ATOM 759 N N . ARG A 1 92 ? 10.746 12.842 0.804 1.00 67.75 92 ARG A N 1
ATOM 760 C CA . ARG A 1 92 ? 11.146 11.420 0.680 1.00 67.75 92 ARG A CA 1
ATOM 761 C C . ARG A 1 92 ? 11.613 11.012 -0.718 1.00 67.75 92 ARG A C 1
ATOM 763 O O . ARG A 1 92 ? 12.397 10.087 -0.856 1.00 67.75 92 ARG A O 1
ATOM 770 N N . PHE A 1 93 ? 11.068 11.641 -1.752 1.00 67.25 93 PHE A N 1
ATOM 771 C CA . PHE A 1 93 ? 11.489 11.427 -3.131 1.00 67.25 93 PHE A CA 1
ATOM 772 C C . PHE A 1 93 ? 12.736 12.265 -3.467 1.00 67.25 93 PHE A C 1
ATOM 774 O O . PHE A 1 93 ? 13.610 11.795 -4.189 1.00 67.25 93 PHE A O 1
ATOM 781 N N . GLY A 1 94 ? 12.851 13.462 -2.886 1.00 63.69 94 GLY A N 1
ATOM 782 C CA . GLY A 1 94 ? 14.049 14.300 -2.913 1.00 63.69 94 GLY A CA 1
ATOM 783 C C . GLY A 1 94 ? 15.267 13.626 -2.283 1.00 63.69 94 GLY A C 1
ATOM 784 O O . GLY A 1 94 ? 16.349 13.735 -2.845 1.00 63.69 94 GLY A O 1
ATOM 785 N N . ASP A 1 95 ? 15.086 12.848 -1.211 1.00 69.50 95 ASP A N 1
ATOM 786 C CA . ASP A 1 95 ? 16.162 12.099 -0.543 1.00 69.50 95 ASP A CA 1
ATOM 787 C C . ASP A 1 95 ? 16.872 11.103 -1.488 1.00 69.50 95 ASP A C 1
ATOM 789 O O . ASP A 1 95 ? 18.069 10.860 -1.340 1.00 69.50 95 ASP A O 1
ATOM 793 N N . TYR A 1 96 ? 16.161 10.562 -2.491 1.00 67.00 96 TYR A N 1
ATOM 794 C CA . TYR A 1 96 ? 16.754 9.693 -3.520 1.00 67.00 96 TYR A CA 1
ATOM 795 C C . TYR A 1 96 ? 17.573 10.452 -4.573 1.00 67.00 96 TYR A C 1
ATOM 797 O O . TYR A 1 96 ? 18.396 9.856 -5.268 1.00 67.00 96 TYR A O 1
ATOM 805 N N . ILE A 1 97 ? 17.277 11.738 -4.762 1.00 69.69 97 ILE A N 1
ATOM 806 C CA . ILE A 1 97 ? 17.926 12.613 -5.746 1.00 69.69 97 ILE A CA 1
ATOM 807 C C . ILE A 1 97 ? 19.076 13.399 -5.113 1.00 69.69 97 ILE A C 1
ATOM 809 O O . ILE A 1 97 ? 19.996 13.819 -5.819 1.00 69.69 97 ILE A O 1
ATOM 813 N N . ASP A 1 98 ? 19.033 13.582 -3.796 1.00 67.56 98 ASP A N 1
ATOM 814 C CA . ASP A 1 98 ? 20.148 14.114 -3.034 1.00 67.56 98 ASP A CA 1
ATOM 815 C C . ASP A 1 98 ? 21.349 13.158 -3.107 1.00 67.56 98 ASP A C 1
ATOM 817 O O . ASP A 1 98 ? 21.208 11.972 -3.407 1.00 67.56 98 ASP A O 1
ATOM 821 N N . ASP A 1 99 ? 22.548 13.684 -2.870 1.00 64.44 99 ASP A N 1
ATOM 822 C CA . ASP A 1 99 ? 23.850 13.066 -3.178 1.00 64.44 99 ASP A CA 1
ATOM 823 C C . ASP A 1 99 ? 24.217 11.855 -2.277 1.00 64.44 99 ASP A C 1
ATOM 825 O O . ASP A 1 99 ? 25.393 11.568 -2.031 1.00 64.44 99 ASP A O 1
ATOM 829 N N . SER A 1 100 ? 23.198 11.165 -1.766 1.00 76.50 100 SER A N 1
ATOM 830 C CA . SER A 1 100 ? 23.231 9.996 -0.898 1.00 76.50 100 SER A CA 1
ATOM 831 C C . SER A 1 100 ? 23.641 8.741 -1.669 1.00 76.50 100 SER A C 1
AT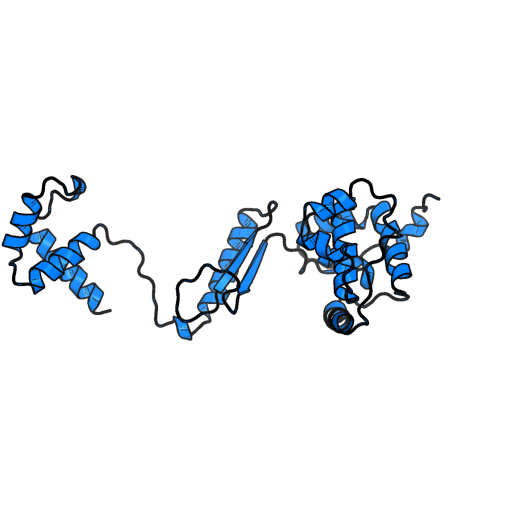OM 833 O O . SER A 1 100 ? 23.222 8.507 -2.806 1.00 76.50 100 SER A O 1
ATOM 835 N N . ASP A 1 101 ? 24.446 7.894 -1.030 1.00 85.44 101 ASP A N 1
ATOM 836 C CA . ASP A 1 101 ? 24.748 6.565 -1.552 1.00 85.44 101 ASP A CA 1
ATOM 837 C C . ASP A 1 101 ? 23.564 5.629 -1.274 1.00 85.44 101 ASP A C 1
ATOM 839 O O . ASP A 1 101 ? 23.223 5.388 -0.117 1.00 85.44 101 ASP A O 1
ATOM 843 N N . LEU A 1 102 ? 22.969 5.088 -2.338 1.00 87.75 102 LEU A N 1
ATOM 844 C CA . LEU A 1 102 ? 21.781 4.237 -2.290 1.00 87.75 102 LEU A CA 1
ATOM 845 C C . LEU A 1 102 ? 22.114 2.811 -2.724 1.00 87.75 102 LEU A C 1
ATOM 847 O O . LEU A 1 102 ? 22.876 2.597 -3.676 1.00 87.75 102 LEU A O 1
ATOM 851 N N . ASP A 1 103 ? 21.517 1.817 -2.076 1.00 90.88 103 ASP A N 1
ATOM 852 C CA . ASP A 1 103 ? 21.580 0.442 -2.564 1.00 90.88 103 ASP A CA 1
ATOM 853 C C . ASP A 1 103 ? 20.760 0.258 -3.865 1.00 90.88 103 ASP A C 1
ATOM 855 O O . ASP A 1 103 ? 20.051 1.145 -4.341 1.00 90.88 103 ASP A O 1
ATOM 859 N N . LEU A 1 104 ? 20.904 -0.881 -4.543 1.00 91.50 104 LEU A N 1
ATOM 860 C CA . LEU A 1 104 ? 20.203 -1.150 -5.804 1.00 91.50 104 LEU A CA 1
ATOM 861 C C . LEU A 1 104 ? 18.674 -1.189 -5.648 1.00 91.50 104 LEU A C 1
ATOM 863 O O . LEU A 1 104 ? 17.976 -0.826 -6.595 1.00 91.50 104 LEU A O 1
ATOM 867 N N . LEU A 1 105 ? 18.148 -1.613 -4.496 1.00 90.94 105 LEU A N 1
ATOM 868 C CA . LEU A 1 105 ? 16.707 -1.610 -4.259 1.00 90.94 105 LEU A CA 1
ATOM 869 C C . LEU A 1 105 ? 16.192 -0.173 -4.146 1.00 90.94 105 LEU A C 1
ATOM 871 O O . LEU A 1 105 ? 15.230 0.174 -4.823 1.00 90.94 105 LEU A O 1
ATOM 875 N N . GLU A 1 106 ? 16.874 0.670 -3.375 1.00 90.25 106 GLU A N 1
ATOM 876 C CA . GLU A 1 106 ? 16.545 2.090 -3.223 1.00 90.25 106 GLU A CA 1
ATOM 877 C C . GLU A 1 106 ? 16.654 2.844 -4.556 1.00 90.25 106 GLU A C 1
ATOM 879 O O . GLU A 1 106 ? 15.805 3.668 -4.896 1.00 90.25 106 GLU A O 1
ATOM 884 N N . ARG A 1 107 ? 17.662 2.519 -5.375 1.00 91.25 107 ARG A N 1
ATOM 885 C CA . ARG A 1 107 ? 17.784 3.080 -6.728 1.00 91.25 107 ARG A CA 1
ATOM 886 C C . ARG A 1 107 ? 16.631 2.638 -7.637 1.00 91.25 107 ARG A C 1
ATOM 888 O O . ARG A 1 107 ? 16.099 3.456 -8.382 1.00 91.25 107 ARG A O 1
ATOM 895 N N . LEU A 1 108 ? 16.206 1.378 -7.558 1.00 92.38 108 LEU A N 1
ATOM 896 C CA . LEU A 1 108 ? 15.031 0.889 -8.285 1.00 92.38 108 LEU A CA 1
ATOM 897 C C . LEU A 1 108 ? 13.728 1.533 -7.801 1.00 92.38 108 LEU A C 1
ATOM 899 O O . LEU A 1 108 ? 12.850 1.813 -8.620 1.00 92.38 108 LEU A O 1
ATOM 903 N N . ASP A 1 109 ? 13.604 1.792 -6.499 1.00 91.12 109 ASP A N 1
ATOM 904 C CA . ASP A 1 109 ? 12.494 2.557 -5.933 1.00 91.12 109 ASP A CA 1
ATOM 905 C C . ASP A 1 109 ? 12.464 3.971 -6.516 1.00 91.12 109 ASP A C 1
ATOM 907 O O . ASP A 1 109 ? 11.402 4.442 -6.934 1.00 91.12 109 ASP A O 1
ATOM 911 N N . ALA A 1 110 ? 13.617 4.631 -6.624 1.00 90.56 110 ALA A N 1
ATOM 912 C CA . ALA A 1 110 ? 13.723 5.947 -7.240 1.00 90.56 110 ALA A CA 1
ATOM 913 C C . ALA A 1 110 ? 13.290 5.926 -8.718 1.00 90.56 110 ALA A C 1
ATOM 915 O O . ALA A 1 110 ? 12.442 6.731 -9.110 1.00 90.56 110 ALA A O 1
ATOM 916 N N . ASP A 1 111 ? 13.779 4.976 -9.529 1.00 93.44 111 ASP A N 1
ATOM 917 C CA . ASP A 1 111 ? 13.340 4.839 -10.927 1.00 93.44 111 ASP A CA 1
ATOM 918 C C . ASP A 1 111 ? 11.829 4.591 -11.028 1.00 93.44 111 ASP A C 1
ATOM 920 O O . ASP A 1 111 ? 11.144 5.245 -11.815 1.00 93.44 111 ASP A O 1
ATOM 924 N N . ALA A 1 112 ? 11.276 3.690 -10.214 1.00 94.06 112 ALA A N 1
ATOM 925 C CA . ALA A 1 112 ? 9.849 3.389 -10.234 1.00 94.06 112 ALA A CA 1
ATOM 926 C C . ALA A 1 112 ? 8.994 4.612 -9.863 1.00 94.06 112 ALA A C 1
ATOM 928 O O . ALA A 1 112 ? 7.980 4.875 -10.513 1.00 94.06 112 ALA A O 1
ATOM 929 N N . ASN A 1 113 ? 9.429 5.412 -8.886 1.00 90.81 113 ASN A N 1
ATOM 930 C CA . ASN A 1 113 ? 8.761 6.661 -8.517 1.00 90.81 113 ASN A CA 1
ATOM 931 C C . ASN A 1 113 ? 8.873 7.740 -9.612 1.00 90.81 113 ASN A C 1
ATOM 933 O O . ASN A 1 113 ? 7.894 8.446 -9.872 1.00 90.81 113 ASN A O 1
ATOM 937 N N . ILE A 1 114 ? 10.005 7.836 -10.321 1.00 92.50 114 ILE A N 1
ATOM 938 C CA . ILE A 1 114 ? 10.139 8.711 -11.501 1.00 92.50 114 ILE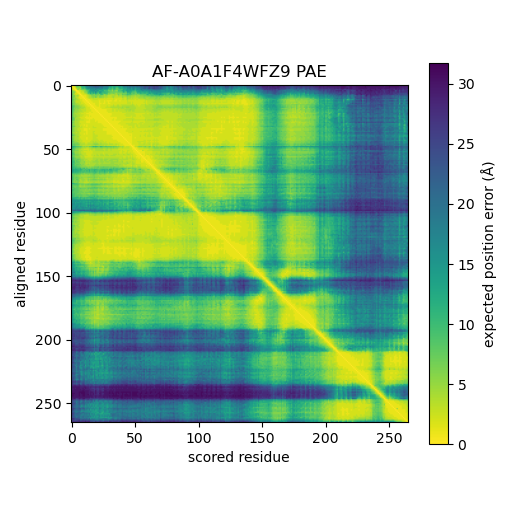 A CA 1
ATOM 939 C C . ILE A 1 114 ? 9.157 8.285 -12.596 1.00 92.50 114 ILE A C 1
ATOM 941 O O . ILE A 1 114 ? 8.480 9.125 -13.191 1.00 92.50 114 ILE A O 1
ATOM 945 N N . ILE A 1 115 ? 9.024 6.982 -12.846 1.00 95.12 115 ILE A N 1
ATOM 946 C CA . ILE A 1 115 ? 8.055 6.460 -13.814 1.00 95.12 115 ILE A CA 1
ATOM 947 C C . ILE A 1 115 ? 6.619 6.777 -13.368 1.00 95.12 115 ILE A C 1
ATOM 949 O O . ILE A 1 115 ? 5.823 7.241 -14.188 1.00 95.12 115 ILE A O 1
ATOM 953 N N . CYS A 1 116 ? 6.286 6.648 -12.079 1.00 92.69 116 CYS A N 1
ATOM 954 C CA . CYS A 1 116 ? 5.004 7.122 -11.549 1.00 92.69 116 CYS A CA 1
ATOM 955 C C . CYS A 1 116 ? 4.763 8.607 -11.877 1.00 92.69 116 CYS A C 1
ATOM 957 O O . CYS A 1 116 ? 3.697 8.959 -12.388 1.00 92.69 116 CYS A O 1
ATOM 959 N N . TYR A 1 117 ? 5.761 9.473 -11.672 1.00 91.88 117 TYR A N 1
ATOM 960 C CA . TYR A 1 117 ? 5.670 10.898 -12.005 1.00 91.88 117 TYR A CA 1
ATOM 961 C C . TYR A 1 117 ? 5.447 11.153 -13.506 1.00 91.88 117 TYR A C 1
ATOM 963 O O . TYR A 1 117 ? 4.562 11.937 -13.875 1.00 91.88 117 TYR A O 1
ATOM 971 N N . ILE A 1 118 ? 6.210 10.479 -14.373 1.00 93.94 118 ILE A N 1
ATOM 972 C CA . ILE A 1 118 ? 6.128 10.620 -15.837 1.00 93.94 118 ILE A CA 1
ATOM 973 C C . ILE A 1 118 ? 4.731 10.237 -16.337 1.00 93.94 118 ILE A C 1
ATOM 975 O O . ILE A 1 118 ? 4.138 10.953 -17.143 1.00 93.94 118 ILE A O 1
ATOM 979 N N . PHE A 1 119 ? 4.173 9.137 -15.826 1.00 94.62 119 PHE A N 1
ATOM 980 C CA . PHE A 1 119 ? 2.874 8.617 -16.261 1.00 94.62 119 PHE A CA 1
ATOM 981 C C . PHE A 1 119 ? 1.687 9.112 -15.425 1.00 94.62 119 PHE A C 1
ATOM 983 O O . PHE A 1 119 ? 0.560 8.654 -15.636 1.00 94.62 119 PHE A O 1
ATOM 990 N N . LYS A 1 120 ? 1.916 10.060 -14.505 1.00 91.56 120 LYS A N 1
ATOM 991 C CA . LYS A 1 120 ? 0.898 10.620 -13.600 1.00 91.56 120 LYS A CA 1
ATOM 992 C C . LYS A 1 120 ? 0.139 9.513 -12.866 1.00 91.56 120 LYS A C 1
ATOM 994 O O . LYS A 1 120 ? -1.088 9.417 -12.929 1.00 91.56 120 LYS A O 1
ATOM 999 N N . ARG A 1 121 ? 0.897 8.625 -12.226 1.00 90.81 121 ARG A N 1
ATOM 1000 C CA . ARG A 1 121 ? 0.399 7.517 -11.413 1.00 90.81 121 ARG A CA 1
ATOM 1001 C C . ARG A 1 121 ? 0.731 7.740 -9.937 1.00 90.81 121 ARG A C 1
ATOM 1003 O O . ARG A 1 121 ? 1.782 8.302 -9.639 1.00 90.81 121 ARG A O 1
ATOM 1010 N N . PRO A 1 122 ? -0.154 7.330 -9.014 1.00 87.75 122 PRO A N 1
ATOM 1011 C CA . PRO A 1 122 ? 0.137 7.381 -7.587 1.00 87.75 122 PRO A CA 1
ATOM 1012 C C . PRO A 1 122 ? 1.345 6.513 -7.186 1.00 87.75 122 PRO A C 1
ATOM 1014 O O . PRO A 1 122 ? 1.613 5.513 -7.853 1.00 87.75 122 PRO A O 1
ATOM 1017 N N . PRO A 1 123 ? 2.017 6.816 -6.058 1.00 84.50 123 PRO A N 1
ATOM 1018 C CA . PRO A 1 123 ? 3.205 6.081 -5.610 1.00 84.50 123 PRO A CA 1
ATOM 1019 C C . PRO A 1 123 ? 3.008 4.573 -5.402 1.00 84.50 123 PRO A C 1
ATOM 1021 O O . PRO A 1 123 ? 3.952 3.815 -5.587 1.00 84.50 123 PRO A O 1
ATOM 1024 N N . TYR A 1 124 ? 1.793 4.106 -5.090 1.00 86.38 124 TYR A N 1
ATOM 1025 C CA . TYR A 1 124 ? 1.517 2.670 -4.921 1.00 86.38 124 TYR A CA 1
ATOM 1026 C C . TYR A 1 124 ? 1.653 1.850 -6.221 1.00 86.38 124 TYR A C 1
ATOM 1028 O O . TYR A 1 124 ? 1.627 0.628 -6.176 1.00 86.38 124 TYR A O 1
ATOM 1036 N N . PHE A 1 125 ? 1.830 2.487 -7.387 1.00 92.31 125 PHE A N 1
ATOM 1037 C CA . PHE A 1 125 ? 2.210 1.789 -8.624 1.00 92.31 125 PHE A CA 1
ATOM 1038 C C . PHE A 1 125 ? 3.686 1.355 -8.644 1.00 92.31 125 PHE A C 1
ATOM 1040 O O . PHE A 1 125 ? 4.058 0.537 -9.486 1.00 92.31 125 PHE A O 1
ATOM 1047 N N . ALA A 1 126 ? 4.534 1.901 -7.764 1.00 91.75 126 ALA A N 1
ATOM 1048 C CA . ALA A 1 126 ? 5.981 1.704 -7.819 1.00 91.75 126 ALA A CA 1
ATOM 1049 C C . ALA A 1 126 ? 6.380 0.222 -7.728 1.00 91.75 126 ALA A C 1
ATOM 1051 O O . ALA A 1 126 ? 7.235 -0.227 -8.491 1.00 91.75 126 ALA A O 1
ATOM 1052 N N . ASP A 1 127 ? 5.725 -0.566 -6.873 1.00 91.62 127 ASP A N 1
ATOM 1053 C CA . ASP A 1 127 ? 6.019 -1.997 -6.740 1.00 91.62 127 ASP A CA 1
ATOM 1054 C C . ASP A 1 127 ? 5.690 -2.782 -8.014 1.00 91.62 127 ASP A C 1
ATOM 1056 O O . ASP A 1 127 ? 6.520 -3.556 -8.498 1.00 91.62 127 ASP A O 1
ATOM 1060 N N . SER A 1 128 ? 4.535 -2.520 -8.628 1.00 95.00 128 SER A N 1
ATOM 1061 C CA . SER A 1 128 ? 4.176 -3.128 -9.912 1.00 95.00 128 SER A CA 1
ATOM 1062 C C . SER A 1 128 ? 5.117 -2.689 -11.040 1.00 95.00 128 SER A C 1
ATOM 1064 O O . SER A 1 128 ? 5.443 -3.489 -11.915 1.00 95.00 128 SER A O 1
ATOM 1066 N N . ILE A 1 129 ? 5.607 -1.444 -11.020 1.00 96.19 129 ILE A N 1
ATOM 1067 C CA . ILE A 1 129 ? 6.607 -0.960 -11.985 1.00 96.19 129 ILE A CA 1
ATOM 1068 C C . ILE A 1 129 ? 7.948 -1.679 -11.788 1.00 96.19 129 ILE A C 1
ATOM 1070 O O . ILE A 1 129 ? 8.546 -2.110 -12.775 1.00 96.19 129 ILE A O 1
ATOM 1074 N N . LYS A 1 130 ? 8.410 -1.883 -10.547 1.00 95.12 130 LYS A N 1
ATOM 1075 C CA . LYS A 1 130 ? 9.621 -2.674 -10.264 1.00 95.12 130 LYS A CA 1
ATOM 1076 C C . LYS A 1 130 ? 9.485 -4.111 -10.755 1.00 95.12 130 LYS A C 1
ATOM 1078 O O . LYS A 1 130 ? 10.401 -4.619 -11.402 1.00 95.12 130 LYS A O 1
ATOM 1083 N N . GLN A 1 131 ? 8.342 -4.754 -10.512 1.00 95.56 131 GLN A N 1
ATOM 1084 C CA . GLN A 1 131 ? 8.060 -6.088 -11.045 1.00 95.56 131 GLN A CA 1
ATOM 1085 C C . GLN A 1 131 ? 8.058 -6.095 -12.582 1.00 95.56 131 GLN A C 1
ATOM 1087 O O . GLN A 1 131 ? 8.687 -6.959 -13.191 1.00 95.56 131 GLN A O 1
ATOM 1092 N N . ALA A 1 132 ? 7.458 -5.096 -13.231 1.00 96.06 132 ALA A N 1
ATOM 1093 C CA . ALA A 1 132 ? 7.502 -4.961 -14.686 1.00 96.06 132 ALA A CA 1
ATOM 1094 C C . ALA A 1 132 ? 8.944 -4.804 -15.217 1.00 96.06 132 ALA A C 1
ATOM 1096 O O . ALA A 1 132 ? 9.325 -5.457 -16.194 1.00 96.06 132 ALA A O 1
ATOM 1097 N N . ILE A 1 133 ? 9.777 -3.993 -14.553 1.00 96.00 133 ILE A N 1
ATOM 1098 C CA . ILE A 1 133 ? 11.194 -3.808 -14.898 1.00 96.00 133 ILE A CA 1
ATOM 1099 C C . ILE A 1 133 ? 11.960 -5.124 -14.749 1.00 96.00 133 ILE A C 1
ATOM 1101 O O . ILE A 1 133 ? 12.609 -5.547 -15.701 1.00 96.00 133 ILE A O 1
ATOM 1105 N N . LEU A 1 134 ? 11.870 -5.785 -13.597 1.00 95.31 134 LEU A N 1
ATOM 1106 C CA . LEU A 1 134 ? 12.718 -6.931 -13.259 1.00 95.31 134 LEU A CA 1
ATOM 1107 C C . LEU A 1 134 ? 12.217 -8.260 -13.827 1.00 95.31 134 LEU A C 1
ATOM 1109 O O . LEU A 1 134 ? 13.017 -9.102 -14.224 1.00 95.31 134 LEU A O 1
ATOM 1113 N N . CYS A 1 135 ? 10.902 -8.456 -13.864 1.00 95.81 135 CYS A N 1
ATOM 1114 C CA . CYS A 1 135 ? 10.290 -9.746 -14.171 1.00 95.81 135 CYS A CA 1
ATOM 1115 C C . CYS A 1 135 ? 9.623 -9.787 -15.549 1.00 95.81 135 CYS A C 1
ATOM 1117 O O . CYS A 1 135 ? 9.368 -10.866 -16.072 1.00 95.81 135 CYS A O 1
ATOM 1119 N N . GLY A 1 136 ? 9.306 -8.629 -16.145 1.00 94.94 136 GLY A N 1
ATOM 1120 C CA . GLY A 1 136 ? 8.438 -8.584 -17.331 1.00 94.94 136 GLY A CA 1
ATOM 1121 C C . GLY A 1 136 ? 7.017 -9.080 -17.037 1.00 94.94 136 GLY A C 1
ATOM 1122 O O . GLY A 1 136 ? 6.262 -9.424 -17.941 1.00 94.94 136 GLY A O 1
ATOM 1123 N N . SER A 1 137 ? 6.656 -9.128 -15.760 1.00 95.19 137 SER A N 1
ATOM 1124 C CA . SER A 1 137 ? 5.373 -9.593 -15.258 1.00 95.19 137 SER A CA 1
ATOM 1125 C C . SER A 1 137 ? 5.104 -8.942 -13.911 1.00 95.19 137 SER A C 1
ATOM 1127 O O . SER A 1 137 ? 6.055 -8.649 -13.191 1.00 95.19 137 SER A O 1
ATOM 1129 N N . THR A 1 138 ? 3.844 -8.776 -13.538 1.00 93.44 138 THR A N 1
ATOM 1130 C CA . THR A 1 138 ? 3.446 -8.266 -12.223 1.00 93.44 138 THR A CA 1
ATOM 1131 C C . THR A 1 138 ? 2.376 -9.156 -11.611 1.00 93.44 138 THR A C 1
ATOM 1133 O O . THR A 1 138 ? 1.537 -9.705 -12.328 1.00 93.44 138 THR A O 1
ATOM 1136 N N . ASP A 1 139 ? 2.382 -9.289 -10.290 1.00 87.38 139 ASP A N 1
ATOM 1137 C CA . ASP A 1 139 ? 1.195 -9.711 -9.563 1.00 87.38 139 ASP A CA 1
ATOM 1138 C C . ASP A 1 139 ? 0.373 -8.475 -9.174 1.00 87.38 139 ASP A C 1
ATOM 1140 O O . ASP A 1 139 ? 0.892 -7.389 -8.927 1.00 87.38 139 ASP A O 1
ATOM 1144 N N . GLY A 1 140 ? -0.949 -8.622 -9.140 1.00 77.81 140 GLY A N 1
ATOM 1145 C CA . GLY A 1 140 ? -1.816 -7.548 -8.648 1.00 77.81 140 GLY A CA 1
ATOM 1146 C C . GLY A 1 140 ? -1.911 -7.486 -7.126 1.00 77.81 140 GLY A C 1
ATO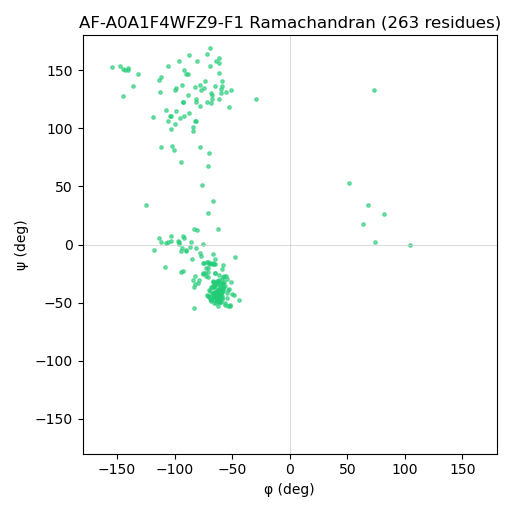M 1147 O O . GLY A 1 140 ? -2.838 -6.837 -6.647 1.00 77.81 140 GLY A O 1
ATOM 1148 N N . LEU A 1 141 ? -1.047 -8.205 -6.393 1.00 77.38 141 LEU A N 1
ATOM 1149 C CA . LEU A 1 141 ? -1.088 -8.302 -4.929 1.00 77.38 141 LEU A CA 1
ATOM 1150 C C . LEU A 1 141 ? -0.375 -7.127 -4.266 1.00 77.38 141 LEU A C 1
ATOM 1152 O O . LEU A 1 141 ? -0.755 -6.735 -3.173 1.00 77.38 141 LEU A O 1
ATOM 1156 N N . LEU A 1 142 ? 0.645 -6.569 -4.919 1.00 73.75 142 LEU A N 1
ATOM 1157 C CA . LEU A 1 142 ? 1.335 -5.364 -4.445 1.00 73.75 142 LEU A CA 1
ATOM 1158 C C . LEU A 1 142 ? 0.662 -4.065 -4.920 1.00 73.75 142 LEU A C 1
ATOM 1160 O O . LEU A 1 142 ? 1.100 -2.971 -4.577 1.00 73.75 142 LEU A O 1
ATOM 1164 N N . PHE A 1 143 ? -0.409 -4.177 -5.709 1.00 82.69 143 PHE A N 1
ATOM 1165 C CA . PHE A 1 143 ? -1.160 -3.046 -6.238 1.00 82.69 143 PHE A CA 1
ATOM 1166 C C . PHE A 1 143 ? -2.358 -2.715 -5.342 1.00 82.69 143 PHE A C 1
ATOM 1168 O O . PHE A 1 143 ? -3.501 -2.955 -5.721 1.00 82.69 143 PHE A O 1
ATOM 1175 N N . ASP A 1 144 ? -2.103 -2.162 -4.156 1.00 77.75 144 ASP A N 1
ATOM 1176 C CA . ASP A 1 144 ? -3.165 -1.851 -3.196 1.00 77.75 144 ASP A CA 1
ATOM 1177 C C . ASP A 1 144 ? -3.232 -0.345 -2.877 1.00 77.75 144 ASP A C 1
ATOM 1179 O O . ASP A 1 144 ? -2.371 0.190 -2.171 1.00 77.75 144 ASP A O 1
ATOM 1183 N N . PRO A 1 145 ? -4.282 0.377 -3.327 1.00 79.56 145 PRO A N 1
ATOM 1184 C CA . PRO A 1 145 ? -4.488 1.779 -2.957 1.00 79.56 145 PRO A CA 1
ATOM 1185 C C . PRO A 1 145 ? -4.878 1.948 -1.480 1.00 79.56 145 PRO A C 1
ATOM 1187 O O . PRO A 1 145 ? -4.822 3.064 -0.952 1.00 79.56 145 PRO A O 1
ATOM 1190 N N . THR A 1 146 ? -5.308 0.869 -0.822 1.00 81.50 146 THR A N 1
ATOM 1191 C CA . THR A 1 146 ? -5.681 0.830 0.593 1.00 81.50 146 THR A CA 1
ATOM 1192 C C . THR A 1 146 ? -5.287 -0.512 1.189 1.00 81.50 146 THR A C 1
ATOM 1194 O O . THR A 1 146 ? -5.713 -1.546 0.680 1.00 81.50 146 THR A O 1
ATOM 1197 N N . PHE A 1 147 ? -4.553 -0.516 2.302 1.00 81.94 147 PHE A N 1
ATOM 1198 C CA . PHE A 1 147 ? -4.165 -1.760 2.972 1.00 81.94 147 PHE A CA 1
ATOM 1199 C C . PHE A 1 147 ? -4.122 -1.622 4.497 1.00 81.94 147 PHE A C 1
ATOM 1201 O O . PHE A 1 147 ? -3.880 -0.543 5.044 1.00 81.94 147 PHE A O 1
ATOM 1208 N N . ALA A 1 148 ? -4.381 -2.730 5.190 1.00 81.12 148 ALA A N 1
ATOM 1209 C CA . ALA A 1 148 ? -4.224 -2.854 6.633 1.00 81.12 148 ALA A CA 1
ATOM 1210 C C . ALA A 1 148 ? -2.887 -3.530 6.973 1.00 81.12 148 ALA A C 1
ATOM 1212 O O . ALA A 1 148 ? -2.551 -4.561 6.395 1.00 81.12 148 ALA A O 1
ATOM 1213 N N . THR A 1 149 ? -2.145 -2.989 7.939 1.00 81.94 149 THR A N 1
ATOM 1214 C CA . THR A 1 149 ? -0.870 -3.567 8.393 1.00 81.94 149 THR A CA 1
ATOM 1215 C C . THR A 1 149 ? -0.703 -3.481 9.907 1.00 81.94 149 THR A C 1
ATOM 1217 O O . THR A 1 149 ? -1.262 -2.587 10.549 1.00 81.94 149 THR A O 1
ATOM 1220 N N . VAL A 1 150 ? 0.060 -4.417 10.477 1.00 77.25 150 VAL A N 1
ATOM 1221 C CA . VAL A 1 150 ? 0.446 -4.392 11.891 1.00 77.25 150 VAL A CA 1
ATOM 1222 C C . VAL A 1 150 ? 1.635 -3.449 12.057 1.00 77.25 150 VAL A C 1
ATOM 1224 O O . VAL A 1 150 ? 2.659 -3.605 11.400 1.00 77.25 150 VAL A O 1
ATOM 1227 N N . VAL A 1 151 ? 1.497 -2.474 12.946 1.00 73.69 151 VAL A N 1
ATOM 1228 C CA . VAL A 1 151 ? 2.560 -1.552 13.340 1.00 73.69 151 VAL A CA 1
ATOM 1229 C C . VAL A 1 151 ? 3.064 -1.994 14.711 1.00 73.69 151 VAL A C 1
ATOM 1231 O O . VAL A 1 151 ? 2.337 -1.919 15.707 1.00 73.69 151 VAL A O 1
ATOM 1234 N N . GLU A 1 152 ? 4.295 -2.506 14.740 1.00 65.25 152 GLU A N 1
ATOM 1235 C CA . GLU A 1 152 ? 5.018 -2.870 15.960 1.00 65.25 152 GLU A CA 1
ATOM 1236 C C . GLU A 1 152 ? 6.005 -1.766 16.331 1.00 65.25 152 GLU A C 1
ATOM 1238 O O . GLU A 1 152 ? 6.762 -1.290 15.484 1.00 65.25 152 GLU A O 1
ATOM 1243 N N . GLY A 1 153 ? 6.014 -1.372 17.605 1.00 56.69 153 GLY A N 1
ATOM 1244 C CA . GLY A 1 153 ? 6.762 -0.198 18.037 1.00 56.69 153 GLY A CA 1
ATOM 1245 C C . GLY A 1 153 ? 6.067 1.083 17.571 1.00 56.69 153 GLY A C 1
ATOM 1246 O O . GLY A 1 153 ? 5.632 1.192 16.430 1.00 56.69 153 GLY A O 1
ATOM 1247 N N . ASP A 1 154 ? 5.904 2.055 18.459 1.00 49.31 154 ASP A N 1
ATOM 1248 C CA . ASP A 1 154 ? 5.108 3.270 18.224 1.00 49.31 154 ASP A CA 1
ATOM 1249 C C . ASP A 1 154 ? 5.792 4.230 17.224 1.00 49.31 154 ASP A C 1
ATOM 1251 O O . ASP A 1 154 ? 6.247 5.314 17.578 1.00 49.31 154 ASP A O 1
ATOM 1255 N N . MET A 1 155 ? 5.901 3.830 15.950 1.00 45.34 155 MET A N 1
ATOM 1256 C CA . MET A 1 155 ? 6.300 4.720 14.850 1.00 45.34 155 MET A CA 1
ATOM 1257 C C . MET A 1 155 ? 5.259 5.817 14.618 1.00 45.34 155 MET A C 1
ATOM 1259 O O . MET A 1 155 ? 5.574 6.888 14.102 1.00 45.34 155 MET A O 1
ATOM 1263 N N . ILE A 1 156 ? 4.013 5.563 15.017 1.00 52.41 156 ILE A N 1
ATOM 1264 C CA . ILE A 1 156 ? 2.996 6.595 15.131 1.00 52.41 156 ILE A CA 1
ATOM 1265 C C . ILE A 1 156 ? 3.242 7.253 16.487 1.00 52.41 156 ILE A C 1
ATOM 1267 O O . ILE A 1 156 ? 2.951 6.653 17.507 1.00 52.41 156 ILE A O 1
ATOM 1271 N N . GLN A 1 157 ? 3.784 8.472 16.521 1.00 52.22 157 GLN A N 1
ATOM 1272 C CA . GLN A 1 157 ? 4.065 9.227 17.758 1.00 52.22 157 GLN A CA 1
ATOM 1273 C C . GLN A 1 157 ? 2.791 9.645 18.535 1.00 52.22 157 GLN A C 1
ATOM 1275 O O . GLN A 1 157 ? 2.698 10.761 19.044 1.00 52.22 157 GLN A O 1
ATOM 1280 N N . SER A 1 158 ? 1.756 8.807 18.577 1.00 53.00 158 SER A N 1
ATOM 1281 C CA . SER A 1 158 ? 0.438 9.150 19.097 1.00 53.00 158 SER A CA 1
ATOM 1282 C C . SER A 1 158 ? 0.007 8.337 20.308 1.00 53.00 158 SER A C 1
ATOM 1284 O O . SER A 1 158 ? -1.063 8.645 20.838 1.00 53.00 158 SER A O 1
ATOM 1286 N N . THR A 1 159 ? 0.756 7.325 20.775 1.00 53.28 159 THR A N 1
ATOM 1287 C CA . THR A 1 159 ? 0.360 6.660 22.024 1.00 53.28 159 THR A CA 1
ATOM 1288 C C . THR A 1 159 ? 1.017 7.257 23.250 1.00 53.28 159 THR A C 1
ATOM 1290 O O . THR A 1 159 ? 2.227 7.313 23.415 1.00 53.28 159 THR A O 1
ATOM 1293 N N . THR A 1 160 ? 0.165 7.688 24.175 1.00 54.84 160 THR A N 1
ATOM 1294 C CA . THR A 1 160 ? 0.548 8.185 25.498 1.00 54.84 160 THR A CA 1
ATOM 1295 C C . THR A 1 160 ? 0.766 7.056 26.518 1.00 54.84 160 THR A C 1
ATOM 1297 O O . THR A 1 160 ? 0.810 7.309 27.722 1.00 54.84 160 THR A O 1
ATOM 1300 N N . GLY A 1 161 ? 0.859 5.800 26.065 1.00 60.00 161 GLY A N 1
ATOM 1301 C CA . GLY A 1 161 ? 0.967 4.614 26.917 1.00 60.00 161 GLY A CA 1
ATOM 1302 C C . GLY A 1 161 ? 2.411 4.256 27.273 1.00 60.00 161 GLY A C 1
ATOM 1303 O O . GLY A 1 161 ? 3.321 4.420 26.470 1.00 60.00 161 GLY A O 1
ATOM 1304 N N . SER A 1 162 ? 2.626 3.712 28.475 1.00 58.62 162 SER A N 1
ATOM 1305 C CA . SER A 1 162 ? 3.942 3.231 28.930 1.00 58.62 162 SER A CA 1
ATOM 1306 C C . SER A 1 162 ? 4.351 1.869 28.348 1.00 58.62 162 SER A C 1
ATOM 1308 O O . SER A 1 162 ? 5.496 1.456 28.514 1.00 58.62 162 SER A O 1
ATOM 1310 N N . PHE A 1 163 ? 3.431 1.165 27.681 1.00 55.62 163 PHE A N 1
ATOM 1311 C CA . PHE A 1 163 ? 3.681 -0.099 26.991 1.00 55.62 163 PHE A CA 1
ATOM 1312 C C . PHE A 1 163 ? 2.995 -0.088 25.623 1.00 55.62 163 PHE A C 1
ATOM 1314 O O . PHE A 1 163 ? 1.844 0.336 25.509 1.00 55.62 163 PHE A O 1
ATOM 1321 N N . GLN A 1 164 ? 3.704 -0.563 24.601 1.00 63.44 164 GLN A N 1
ATOM 1322 C CA . GLN A 1 164 ? 3.253 -0.552 23.212 1.00 63.44 164 GLN A CA 1
ATOM 1323 C C . GLN A 1 164 ? 2.692 -1.929 22.857 1.00 63.44 164 GLN A C 1
ATOM 1325 O O . GLN A 1 164 ? 3.403 -2.933 22.873 1.00 63.44 164 GLN A O 1
ATOM 1330 N N . LEU A 1 165 ? 1.394 -1.978 22.575 1.00 65.75 165 LEU A N 1
ATOM 1331 C CA . LEU A 1 165 ? 0.745 -3.149 21.992 1.00 65.75 165 LEU A CA 1
ATOM 1332 C C . LEU A 1 165 ? 0.757 -3.011 20.465 1.00 65.75 165 LEU A C 1
ATOM 1334 O O . LEU A 1 165 ? 0.701 -1.874 19.985 1.00 65.75 165 LEU A O 1
ATOM 1338 N N . PRO A 1 166 ? 0.790 -4.122 19.707 1.00 69.06 166 PRO A N 1
ATOM 1339 C CA . PRO A 1 166 ? 0.667 -4.066 18.257 1.00 69.06 166 PRO A CA 1
ATOM 1340 C C . PRO A 1 166 ? -0.610 -3.326 17.863 1.00 69.06 166 PRO A C 1
ATOM 1342 O O . PRO A 1 166 ? -1.694 -3.602 18.385 1.00 69.06 166 PRO A O 1
ATOM 1345 N N . GLN A 1 167 ? -0.484 -2.377 16.944 1.00 73.81 167 GLN A N 1
ATOM 1346 C CA . GLN A 1 167 ? -1.629 -1.678 16.373 1.00 73.81 167 GLN A CA 1
ATOM 1347 C C . GLN A 1 167 ? -1.869 -2.165 14.963 1.00 73.81 167 GLN A C 1
ATOM 1349 O O . GLN A 1 167 ? -0.938 -2.578 14.282 1.00 73.81 167 GLN A O 1
ATOM 1354 N N . VAL A 1 168 ? -3.111 -2.074 14.500 1.00 78.25 168 VAL A N 1
ATOM 1355 C CA . VAL A 1 168 ? -3.394 -2.233 13.077 1.00 78.25 168 VAL A CA 1
ATOM 1356 C C . VAL A 1 168 ? -3.733 -0.870 12.507 1.00 78.25 168 VAL A C 1
ATOM 1358 O O . VAL A 1 168 ? -4.731 -0.262 12.898 1.00 78.25 168 VAL A O 1
ATOM 1361 N N . ALA A 1 169 ? -2.894 -0.397 11.594 1.00 82.50 169 ALA A N 1
ATOM 1362 C CA . ALA A 1 169 ? -3.140 0.812 10.829 1.00 82.50 169 ALA A CA 1
ATOM 1363 C C . ALA A 1 169 ? -3.822 0.441 9.510 1.00 82.50 169 ALA A C 1
ATOM 1365 O O . ALA A 1 169 ? -3.434 -0.526 8.857 1.00 82.50 169 ALA A O 1
ATOM 1366 N N . ILE A 1 170 ? -4.830 1.219 9.118 1.00 86.81 170 ILE A N 1
ATOM 1367 C CA . ILE A 1 170 ? -5.411 1.166 7.775 1.00 86.81 170 ILE A CA 1
ATOM 1368 C C . ILE A 1 170 ? -4.881 2.385 7.038 1.00 86.81 170 ILE A C 1
ATOM 1370 O O . ILE A 1 170 ? -5.219 3.518 7.385 1.00 86.81 170 ILE A O 1
ATOM 1374 N N . LEU A 1 171 ? -4.018 2.148 6.059 1.00 83.06 171 LEU A N 1
ATOM 1375 C CA . LEU A 1 171 ? -3.398 3.193 5.263 1.00 83.06 171 LEU A CA 1
ATOM 1376 C C . LEU A 1 171 ? -4.249 3.423 4.019 1.00 83.06 171 LEU A C 1
ATOM 1378 O O . LEU A 1 171 ? -4.516 2.496 3.256 1.00 83.06 171 LEU A O 1
ATOM 1382 N N . VAL A 1 172 ? -4.700 4.664 3.849 1.00 86.88 172 VAL A N 1
ATOM 1383 C CA . VAL A 1 172 ? -5.574 5.088 2.752 1.00 86.88 172 VAL A CA 1
ATOM 1384 C C . VAL A 1 172 ? -4.810 6.032 1.828 1.00 86.88 172 VAL A C 1
ATOM 1386 O O . VAL A 1 172 ? -4.182 6.988 2.280 1.00 86.88 172 VAL A O 1
ATOM 1389 N N . SER A 1 173 ? -4.872 5.787 0.523 1.00 82.75 173 SER A N 1
ATOM 1390 C CA . SER A 1 173 ? -4.449 6.748 -0.500 1.00 82.75 173 SER A CA 1
ATOM 1391 C C . SER A 1 173 ? -5.590 7.707 -0.884 1.00 82.75 173 SER A C 1
ATOM 1393 O O . SER A 1 173 ? -6.762 7.377 -0.672 1.00 82.75 173 SER A O 1
ATOM 1395 N N . PRO A 1 174 ? -5.299 8.853 -1.531 1.00 80.31 174 PRO A N 1
ATOM 1396 C CA . PRO A 1 174 ? -6.326 9.758 -2.061 1.00 80.31 174 PRO A CA 1
ATOM 1397 C C . PRO A 1 174 ? -7.292 9.122 -3.075 1.00 80.31 174 PRO A C 1
ATOM 1399 O O . PRO A 1 174 ? -8.356 9.677 -3.330 1.00 80.31 174 PRO A O 1
ATOM 1402 N N . THR A 1 175 ? -6.937 7.972 -3.657 1.00 83.56 175 THR A N 1
ATOM 1403 C CA . THR A 1 175 ? -7.778 7.223 -4.607 1.00 83.56 175 THR A CA 1
ATOM 1404 C C . THR A 1 175 ? -8.566 6.085 -3.954 1.00 83.56 175 THR A C 1
ATOM 1406 O O . THR A 1 175 ? -9.239 5.337 -4.659 1.00 83.56 175 THR A O 1
ATOM 1409 N N . SER A 1 176 ? -8.473 5.935 -2.630 1.00 85.56 176 SER A N 1
ATOM 1410 C CA . SER A 1 176 ? -9.187 4.894 -1.887 1.00 85.56 176 SER A CA 1
ATOM 1411 C C . SER A 1 176 ? -10.695 5.099 -1.970 1.00 85.56 176 SER A C 1
ATOM 1413 O O . SER A 1 176 ? -11.201 6.207 -1.781 1.00 85.56 176 SER A O 1
ATOM 1415 N N . THR A 1 177 ? -11.424 4.015 -2.192 1.00 86.19 177 THR A N 1
ATOM 1416 C CA . THR A 1 177 ? -12.887 3.998 -2.173 1.00 86.19 177 THR A CA 1
ATOM 1417 C C . THR A 1 177 ? -13.425 3.545 -0.815 1.00 86.19 177 THR A C 1
ATOM 1419 O O . THR A 1 177 ? -12.761 2.842 -0.057 1.00 86.19 177 THR A O 1
ATOM 1422 N N . ASP A 1 178 ? -14.675 3.903 -0.507 1.00 87.44 178 ASP A N 1
ATOM 1423 C CA . ASP A 1 178 ? -15.361 3.449 0.715 1.00 87.44 178 ASP A CA 1
ATOM 1424 C C . ASP A 1 178 ? -15.450 1.913 0.805 1.00 87.44 178 ASP A C 1
ATOM 1426 O O . ASP A 1 178 ? -15.370 1.347 1.894 1.00 87.44 178 ASP A O 1
ATOM 1430 N N . VAL A 1 179 ? -15.569 1.229 -0.339 1.00 87.94 179 VAL A N 1
ATOM 1431 C CA . VAL A 1 179 ? -15.596 -0.240 -0.404 1.00 87.94 179 VAL A CA 1
ATOM 1432 C C . VAL A 1 179 ? -14.248 -0.823 0.022 1.00 87.94 179 VAL A C 1
ATOM 1434 O O . VAL A 1 179 ? -14.218 -1.642 0.937 1.00 87.94 179 VAL A O 1
ATOM 1437 N N . GLU A 1 180 ? -13.144 -0.337 -0.5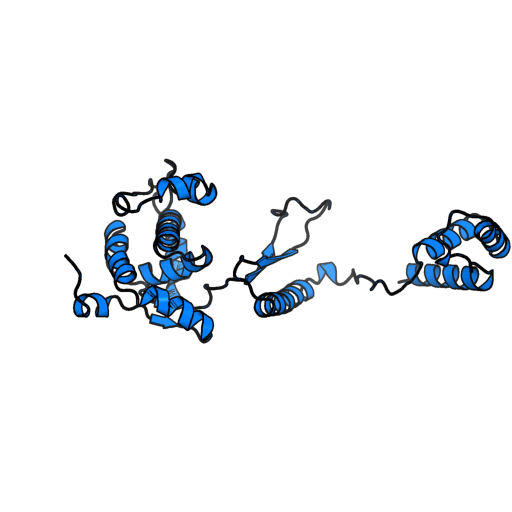52 1.00 85.31 180 GLU A N 1
ATOM 1438 C CA . GLU A 1 180 ? -11.783 -0.787 -0.209 1.00 85.31 180 GLU A CA 1
ATOM 1439 C C . GLU A 1 180 ? -11.467 -0.527 1.271 1.00 85.31 180 GLU A C 1
ATOM 1441 O O . GLU A 1 180 ? -10.963 -1.400 1.975 1.00 85.31 180 GLU A O 1
ATOM 1446 N N . ILE A 1 181 ? -11.851 0.640 1.798 1.00 89.25 181 ILE A N 1
ATOM 1447 C CA . ILE A 1 181 ? -11.671 0.958 3.221 1.00 89.25 181 ILE A CA 1
ATOM 1448 C C . ILE A 1 181 ? -12.459 -0.022 4.100 1.00 89.25 181 ILE A C 1
ATOM 1450 O O . ILE A 1 181 ? -11.930 -0.534 5.089 1.00 89.25 181 ILE A O 1
ATOM 1454 N N . LYS A 1 182 ? -13.719 -0.319 3.758 1.00 89.75 182 LYS A N 1
ATOM 1455 C CA . LYS A 1 182 ? -14.549 -1.271 4.514 1.00 89.75 182 LYS A CA 1
ATOM 1456 C C . LYS A 1 182 ? -13.967 -2.681 4.503 1.00 89.75 182 LYS A C 1
ATOM 1458 O O . LYS A 1 182 ? -13.990 -3.338 5.545 1.00 89.75 182 LYS A O 1
ATOM 1463 N N . GLU A 1 183 ? -13.435 -3.133 3.373 1.00 88.69 183 GLU A N 1
ATOM 1464 C CA . GLU A 1 183 ? -12.757 -4.427 3.259 1.00 88.69 183 GLU A CA 1
ATOM 1465 C C . GLU A 1 183 ? -11.531 -4.489 4.178 1.00 88.69 183 GLU A C 1
ATOM 1467 O O . GLU A 1 183 ? -11.410 -5.412 4.991 1.00 88.69 183 GLU A O 1
ATOM 1472 N N . GLN A 1 184 ? -10.693 -3.450 4.169 1.00 89.31 184 GLN A N 1
ATOM 1473 C CA . GLN A 1 184 ? -9.519 -3.373 5.041 1.00 89.31 184 GLN A CA 1
ATOM 1474 C C . GLN A 1 184 ? -9.887 -3.264 6.529 1.00 89.31 184 GLN A C 1
ATOM 1476 O O . GLN A 1 184 ? -9.208 -3.845 7.373 1.00 89.31 184 GLN A O 1
ATOM 1481 N N . VAL A 1 185 ? -11.012 -2.629 6.888 1.00 87.56 185 VAL A N 1
ATOM 1482 C CA . VAL A 1 185 ? -11.541 -2.652 8.269 1.00 87.56 185 VAL A CA 1
ATOM 1483 C C . VAL A 1 185 ? -11.904 -4.071 8.709 1.00 87.56 185 VAL A C 1
ATOM 1485 O O . VAL A 1 185 ? -11.684 -4.439 9.867 1.00 87.56 185 VAL A O 1
ATOM 1488 N N . VAL A 1 186 ? -12.474 -4.887 7.818 1.00 86.69 186 VAL A N 1
ATOM 1489 C CA . VAL A 1 186 ? -12.789 -6.288 8.132 1.00 86.69 186 VAL A CA 1
ATOM 1490 C C . VAL A 1 186 ? -11.506 -7.086 8.358 1.00 86.69 186 VAL A C 1
ATOM 1492 O O . VAL A 1 186 ? -11.436 -7.819 9.348 1.00 86.69 186 VAL A O 1
ATOM 1495 N N . ILE A 1 187 ? -10.490 -6.907 7.512 1.00 85.19 187 ILE A N 1
ATOM 1496 C CA . ILE A 1 187 ? -9.174 -7.551 7.656 1.00 85.19 187 ILE A CA 1
ATOM 1497 C C . ILE A 1 187 ? -8.508 -7.118 8.969 1.00 85.19 187 ILE A C 1
ATOM 1499 O O . ILE A 1 187 ? -8.137 -7.962 9.785 1.00 85.19 187 ILE A O 1
ATOM 1503 N N . ALA A 1 188 ? -8.465 -5.814 9.248 1.00 83.69 188 ALA A N 1
ATOM 1504 C CA . ALA A 1 188 ? -7.872 -5.261 10.462 1.00 83.69 188 ALA A CA 1
ATOM 1505 C C . ALA A 1 188 ? -8.508 -5.813 11.746 1.00 83.69 188 ALA A C 1
ATOM 1507 O O . ALA A 1 188 ? -7.819 -6.144 12.711 1.00 83.69 188 ALA A O 1
ATOM 1508 N N . ARG A 1 189 ? -9.836 -5.987 11.755 1.00 78.50 189 ARG A N 1
ATOM 1509 C CA . ARG A 1 189 ? -10.543 -6.618 12.880 1.00 78.50 189 ARG A CA 1
ATOM 1510 C C . ARG A 1 189 ? -10.130 -8.070 13.096 1.00 78.50 189 ARG A C 1
ATOM 1512 O O . ARG A 1 189 ? -10.160 -8.519 14.239 1.00 78.50 189 ARG A O 1
ATOM 1519 N N . HIS A 1 190 ? -9.804 -8.810 12.038 1.00 79.56 190 HIS A N 1
ATOM 1520 C CA . HIS A 1 190 ? -9.313 -10.182 12.173 1.00 79.56 190 HIS A CA 1
ATOM 1521 C C . HIS A 1 190 ? -7.895 -10.203 12.742 1.00 79.56 190 HIS A C 1
ATOM 1523 O O . HIS A 1 190 ? -7.660 -10.955 13.682 1.00 79.56 190 HIS A O 1
ATOM 1529 N N . LEU A 1 191 ? -7.014 -9.318 12.262 1.00 74.62 191 LEU A N 1
ATOM 1530 C CA . LEU A 1 191 ? -5.647 -9.166 12.776 1.00 74.62 191 LEU A CA 1
ATOM 1531 C C . LEU A 1 191 ? -5.612 -8.823 14.279 1.00 74.62 191 LEU A C 1
ATOM 1533 O O . LEU A 1 191 ? -4.769 -9.331 15.009 1.00 74.62 191 LEU A O 1
ATOM 1537 N N . LEU A 1 192 ? -6.555 -8.007 14.769 1.00 69.12 192 LEU A N 1
ATOM 1538 C CA . LEU A 1 192 ? -6.646 -7.640 16.193 1.00 69.12 192 LEU A CA 1
ATOM 1539 C C . LEU A 1 192 ? -7.285 -8.719 17.079 1.00 69.12 192 LEU A C 1
ATOM 1541 O O . LEU A 1 192 ? -6.975 -8.812 18.264 1.00 69.12 192 LEU A O 1
ATOM 1545 N N . LYS A 1 193 ? -8.211 -9.524 16.542 1.00 65.06 193 LYS A N 1
ATOM 1546 C CA . LYS A 1 193 ? -8.928 -10.550 17.322 1.00 65.06 193 LYS A CA 1
ATOM 1547 C C . LYS A 1 193 ? -8.044 -11.720 17.752 1.00 65.06 193 LYS A C 1
ATOM 1549 O O . LYS A 1 193 ? -8.462 -12.487 18.615 1.00 65.06 193 LYS A O 1
ATOM 1554 N N . THR A 1 194 ? -6.872 -11.873 17.150 1.00 56.66 194 THR A N 1
ATOM 1555 C CA . THR A 1 194 ? -5.947 -12.978 17.410 1.00 56.66 194 THR A CA 1
ATOM 1556 C C . THR A 1 194 ? -4.938 -12.701 18.525 1.00 56.66 194 THR A C 1
ATOM 1558 O O . THR A 1 194 ? -4.225 -13.625 18.903 1.00 56.66 194 THR A O 1
ATOM 1561 N N . ASP A 1 195 ? -4.872 -11.486 19.089 1.00 61.72 195 ASP A N 1
ATOM 1562 C CA . ASP A 1 195 ? -3.956 -11.211 20.203 1.00 61.72 195 ASP A CA 1
ATOM 1563 C C . ASP A 1 195 ? -4.569 -11.624 21.555 1.00 61.72 195 ASP A C 1
ATOM 1565 O O . ASP A 1 195 ? -5.343 -10.890 22.182 1.00 61.72 195 ASP A O 1
ATOM 1569 N N . GLU A 1 196 ? -4.200 -12.819 22.027 1.00 64.19 196 GLU A N 1
ATOM 1570 C CA . GLU A 1 196 ? -4.598 -13.346 23.339 1.00 64.19 196 GLU A CA 1
ATOM 1571 C C . GLU A 1 196 ? -4.219 -12.405 24.493 1.00 64.19 196 GLU A C 1
ATOM 1573 O O . GLU A 1 196 ? -4.918 -12.372 25.512 1.00 64.19 196 GLU A O 1
ATOM 1578 N N . LYS A 1 197 ? -3.171 -11.580 24.330 1.00 62.31 197 LYS A N 1
ATOM 1579 C CA . LYS A 1 197 ? -2.732 -10.628 25.357 1.00 62.31 197 LYS A CA 1
ATOM 1580 C C . LYS A 1 197 ? -3.762 -9.541 25.617 1.00 62.31 197 LYS A C 1
ATOM 1582 O O . LYS A 1 197 ? -3.668 -8.908 26.656 1.00 62.31 197 LYS A O 1
ATOM 1587 N N . LEU A 1 198 ? -4.741 -9.320 24.735 1.00 60.38 198 LEU A N 1
ATOM 1588 C CA . LEU A 1 198 ? -5.799 -8.317 24.917 1.00 60.38 198 LEU A CA 1
ATOM 1589 C C . LEU A 1 198 ? -7.186 -8.915 25.135 1.00 60.38 198 LEU A C 1
ATOM 1591 O O . LEU A 1 198 ? -8.146 -8.176 25.359 1.00 60.38 198 LEU A O 1
ATOM 1595 N N . ALA A 1 199 ? -7.297 -10.244 25.180 1.00 62.16 199 ALA A N 1
ATOM 1596 C CA . ALA A 1 199 ? -8.560 -10.935 25.430 1.00 62.16 199 ALA A CA 1
ATOM 1597 C C . ALA A 1 199 ? -9.206 -10.554 26.781 1.00 62.16 199 ALA A C 1
ATOM 1599 O O . ALA A 1 199 ? -10.424 -10.700 26.948 1.00 62.16 199 ALA A O 1
ATOM 1600 N N . TYR A 1 200 ? -8.411 -10.037 27.732 1.00 62.31 200 TYR A N 1
ATOM 1601 C CA . TYR A 1 200 ? -8.884 -9.562 29.035 1.00 62.31 200 TYR A CA 1
ATOM 1602 C C . TYR A 1 200 ? -9.652 -8.233 28.960 1.00 62.31 200 TYR A C 1
ATOM 1604 O O . TYR A 1 200 ? -10.513 -7.983 29.804 1.00 62.31 200 TYR A O 1
ATOM 1612 N N . TYR A 1 201 ? -9.377 -7.378 27.968 1.00 67.31 201 TYR A N 1
ATOM 1613 C CA . TYR A 1 201 ? -10.005 -6.064 27.860 1.00 67.31 201 TYR A CA 1
ATOM 1614 C C . TYR A 1 201 ? -11.145 -6.088 26.843 1.00 67.31 201 TYR A C 1
ATOM 1616 O O . TYR A 1 201 ? -10.944 -6.065 25.631 1.00 67.31 201 TYR A O 1
ATOM 1624 N N . LYS A 1 202 ? -12.382 -6.107 27.347 1.00 67.56 202 LYS A N 1
ATOM 1625 C CA . LYS A 1 202 ? -13.594 -6.012 26.524 1.00 67.56 202 LYS A CA 1
ATOM 1626 C C . LYS A 1 202 ? -14.165 -4.598 26.641 1.00 67.56 202 LYS A C 1
ATOM 1628 O O . LYS A 1 202 ? -14.832 -4.315 27.644 1.00 67.56 202 LYS A O 1
ATOM 1633 N N . PRO A 1 203 ? -13.917 -3.698 25.667 1.00 67.62 203 PRO A N 1
ATOM 1634 C CA . PRO A 1 203 ? -14.435 -2.340 25.733 1.00 67.62 203 PRO A CA 1
ATOM 1635 C C . PRO A 1 203 ? -15.960 -2.380 25.801 1.00 67.62 203 PRO A C 1
ATOM 1637 O O . PRO A 1 203 ? -16.633 -3.074 25.034 1.00 67.62 203 PRO A O 1
ATOM 1640 N N . ARG A 1 204 ? -16.515 -1.652 26.768 1.00 69.88 204 ARG A N 1
ATOM 1641 C CA . ARG A 1 204 ? -17.963 -1.575 26.948 1.00 69.88 204 ARG A CA 1
ATOM 1642 C C . ARG A 1 204 ? -18.519 -0.642 25.886 1.00 69.88 204 ARG A C 1
ATOM 1644 O O . ARG A 1 204 ? -17.995 0.446 25.678 1.00 69.88 204 ARG A O 1
ATOM 1651 N N . VAL A 1 205 ? -19.589 -1.065 25.223 1.00 66.25 205 VAL A N 1
ATOM 1652 C CA . VAL A 1 205 ? -20.301 -0.190 24.290 1.00 66.25 205 VAL A CA 1
ATOM 1653 C C . VAL A 1 205 ? -20.978 0.903 25.107 1.00 66.25 205 VAL A C 1
ATOM 1655 O O . VAL A 1 205 ? -21.670 0.588 26.081 1.00 66.25 205 VAL A O 1
ATOM 1658 N N . ASP A 1 206 ? -20.793 2.162 24.711 1.00 62.22 206 ASP A N 1
ATOM 1659 C CA . ASP A 1 206 ? -21.444 3.306 25.348 1.00 62.22 206 ASP A CA 1
ATOM 1660 C C . ASP A 1 206 ? -22.948 3.302 25.044 1.00 62.22 206 ASP A C 1
ATOM 1662 O O . ASP A 1 206 ? -23.451 3.953 24.134 1.00 62.22 206 ASP A O 1
ATOM 1666 N N . LYS A 1 207 ? -23.670 2.453 25.773 1.00 66.81 207 LYS A N 1
ATOM 1667 C CA . LYS A 1 207 ? -25.135 2.389 25.783 1.00 66.81 207 LYS A CA 1
ATOM 1668 C C . LYS A 1 207 ? -25.705 2.994 27.066 1.00 66.81 207 LYS A C 1
ATOM 1670 O O . LYS A 1 207 ? -26.912 2.927 27.290 1.00 66.81 207 LYS A O 1
ATOM 1675 N N . VAL A 1 208 ? -24.844 3.516 27.945 1.00 67.50 208 VAL A N 1
ATOM 1676 C CA . VAL A 1 208 ? -25.226 3.971 29.282 1.00 67.50 208 VAL A CA 1
ATOM 1677 C C . VAL A 1 208 ? -25.329 5.484 29.277 1.00 67.50 208 VAL A C 1
ATOM 1679 O O . VAL A 1 208 ? -24.418 6.202 29.693 1.00 67.50 208 VAL A O 1
ATOM 1682 N N . ASN A 1 209 ? -26.500 5.964 28.872 1.00 64.94 209 ASN A N 1
ATOM 1683 C CA . ASN A 1 209 ? -26.857 7.363 29.040 1.00 64.94 209 ASN A CA 1
ATOM 1684 C C . ASN A 1 209 ? -26.661 7.744 30.523 1.00 64.94 209 ASN A C 1
ATOM 1686 O O . ASN A 1 209 ? -27.336 7.193 31.393 1.00 64.94 209 ASN A O 1
ATOM 1690 N N . LYS A 1 210 ? -25.760 8.702 30.801 1.00 77.62 210 LYS A N 1
ATOM 1691 C CA . LYS A 1 210 ? -25.479 9.305 32.129 1.00 77.62 210 LYS A CA 1
ATOM 1692 C C . LYS A 1 210 ? -24.556 8.542 33.086 1.00 77.62 210 LYS A C 1
ATOM 1694 O O . LYS A 1 210 ? -24.595 8.778 34.295 1.00 77.62 210 LYS A O 1
ATOM 1699 N N . ILE A 1 211 ? -23.652 7.703 32.577 1.00 84.75 211 ILE A N 1
ATOM 1700 C CA . ILE A 1 211 ? -22.659 7.000 33.414 1.00 84.75 211 ILE A CA 1
ATOM 1701 C C . ILE A 1 211 ? -21.859 7.926 34.359 1.00 84.75 211 ILE A C 1
ATOM 1703 O O . ILE A 1 211 ? -21.529 7.532 35.478 1.00 84.75 211 ILE A O 1
ATOM 1707 N N . ARG A 1 212 ? -21.600 9.178 33.949 1.00 84.69 212 ARG A N 1
ATOM 1708 C CA . ARG A 1 212 ? -20.906 10.194 34.762 1.00 84.69 212 ARG A CA 1
ATOM 1709 C C . ARG A 1 212 ? -21.678 10.551 36.036 1.00 84.69 212 ARG A C 1
ATOM 1711 O O . ARG A 1 212 ? -21.085 10.562 37.111 1.00 84.69 212 ARG A O 1
ATOM 1718 N N . ALA A 1 213 ? -22.991 10.767 35.930 1.00 86.06 213 ALA A N 1
ATOM 1719 C CA . ALA A 1 213 ? -23.847 11.052 37.081 1.00 86.06 213 ALA A CA 1
ATOM 1720 C C . ALA A 1 213 ? -23.927 9.842 38.023 1.00 86.06 213 ALA A C 1
ATOM 1722 O O . ALA A 1 213 ? -23.804 9.988 39.233 1.00 86.06 213 ALA A O 1
ATOM 1723 N N . TYR A 1 214 ? -24.035 8.627 37.474 1.00 89.12 214 TYR A N 1
ATOM 1724 C CA . TYR A 1 214 ? -24.088 7.404 38.282 1.00 89.12 214 TYR A CA 1
ATOM 1725 C C . TYR A 1 214 ? -22.802 7.177 39.082 1.00 89.12 214 TYR A C 1
ATOM 1727 O O . TYR A 1 214 ? -22.869 6.794 40.251 1.00 89.12 214 TYR A O 1
ATOM 1735 N N . ARG A 1 215 ? -21.638 7.451 38.472 1.00 89.88 215 ARG A N 1
ATOM 1736 C CA . ARG A 1 215 ? -20.340 7.433 39.157 1.00 89.88 215 ARG A CA 1
ATOM 1737 C C . ARG A 1 215 ? -20.316 8.422 40.319 1.00 89.88 215 ARG A C 1
ATOM 1739 O O . ARG A 1 215 ? -19.871 8.071 41.406 1.00 89.88 215 ARG A O 1
ATOM 1746 N N . GLU A 1 216 ? -20.773 9.645 40.086 1.00 90.62 216 GLU A N 1
ATOM 1747 C CA . GLU A 1 216 ? -20.766 10.704 41.094 1.00 90.62 216 GLU A CA 1
ATOM 1748 C C . GLU A 1 216 ? -21.706 10.374 42.264 1.00 90.62 216 GLU A C 1
ATOM 1750 O O . GLU A 1 216 ? -21.297 10.427 43.422 1.00 90.62 216 GLU A O 1
ATOM 1755 N N . TRP A 1 217 ? -22.927 9.910 41.983 1.00 91.31 217 TRP A N 1
ATOM 1756 C CA . TRP A 1 217 ? -23.858 9.440 43.013 1.00 91.31 217 TRP A CA 1
ATOM 1757 C C . TRP A 1 217 ? -23.294 8.266 43.817 1.00 91.31 217 TRP A C 1
ATOM 1759 O O . TRP A 1 217 ? -23.487 8.204 45.030 1.00 91.31 217 TRP A O 1
ATOM 1769 N N . TYR A 1 218 ? -22.579 7.341 43.166 1.00 93.88 218 TYR A N 1
ATOM 1770 C CA . TYR A 1 218 ? -21.928 6.219 43.842 1.00 93.88 218 TYR A CA 1
ATOM 1771 C C . TYR A 1 218 ? -20.882 6.704 44.853 1.00 93.88 218 TYR A C 1
ATOM 1773 O O . TYR A 1 218 ? -20.881 6.243 45.993 1.00 93.88 218 TYR A O 1
ATOM 1781 N N . TRP A 1 219 ? -20.038 7.669 44.476 1.00 94.31 219 TRP A N 1
ATOM 1782 C CA . TRP A 1 219 ? -19.035 8.238 45.379 1.00 94.31 219 TRP A CA 1
ATOM 1783 C C . TRP A 1 219 ? -19.646 9.076 46.502 1.00 94.31 219 TRP A C 1
ATOM 1785 O O . TRP A 1 219 ? -19.226 8.939 47.648 1.00 94.31 219 TRP A O 1
ATOM 1795 N N . GLN A 1 220 ? -20.675 9.877 46.214 1.00 91.31 220 GLN A N 1
ATOM 1796 C CA . GLN A 1 220 ? -21.405 10.621 47.246 1.00 91.31 220 GLN A CA 1
ATOM 1797 C C . GLN A 1 220 ? -22.055 9.674 48.260 1.00 91.31 220 GLN A C 1
ATOM 1799 O O . GLN A 1 220 ? -22.034 9.944 49.460 1.00 91.31 220 GLN A O 1
ATOM 1804 N N . HIS A 1 221 ? -22.579 8.537 47.794 1.00 93.12 221 HIS A N 1
ATOM 1805 C CA . HIS A 1 221 ? -23.128 7.516 48.676 1.00 93.12 221 HIS A CA 1
ATOM 1806 C C . HIS A 1 221 ? -22.046 6.834 49.525 1.00 93.12 221 HIS A C 1
ATOM 1808 O O . HIS A 1 221 ? -22.234 6.671 50.728 1.00 93.12 221 HIS A O 1
ATOM 1814 N N . LEU A 1 222 ? -20.889 6.495 48.938 1.00 92.88 222 LEU A N 1
ATOM 1815 C CA . LEU A 1 222 ? -19.738 5.966 49.684 1.00 92.88 222 LEU A CA 1
ATOM 1816 C C . LEU A 1 222 ? -19.194 6.948 50.730 1.00 92.88 222 LEU A C 1
ATOM 1818 O O . LEU A 1 222 ? -18.700 6.512 51.765 1.00 92.88 222 LEU A O 1
ATOM 1822 N N . ALA A 1 223 ? -19.306 8.254 50.484 1.00 94.19 223 ALA A N 1
ATOM 1823 C CA . ALA A 1 223 ? -18.922 9.302 51.427 1.00 94.19 223 ALA A CA 1
ATOM 1824 C C . ALA A 1 223 ? -19.921 9.487 52.591 1.00 94.19 223 ALA A C 1
ATOM 1826 O O . ALA A 1 223 ? -19.702 10.341 53.447 1.00 94.19 223 ALA A O 1
ATOM 1827 N N . GLY A 1 224 ? -21.006 8.703 52.639 1.00 93.50 224 GLY A N 1
ATOM 1828 C CA . GLY A 1 224 ? -21.983 8.703 53.731 1.00 93.50 224 GLY A CA 1
ATOM 1829 C C . GLY A 1 224 ? -23.307 9.404 53.425 1.00 93.50 224 GLY A C 1
ATOM 1830 O O . GLY A 1 224 ? -24.197 9.391 54.274 1.00 93.50 224 GLY A O 1
ATOM 1831 N N . ASN A 1 225 ? -23.491 9.973 52.227 1.00 93.00 225 ASN A N 1
ATOM 1832 C CA . ASN A 1 225 ? -24.767 10.596 51.877 1.00 93.00 225 ASN A CA 1
ATOM 1833 C C . ASN A 1 225 ? -25.834 9.531 51.591 1.00 93.00 225 ASN A C 1
ATOM 1835 O O . ASN A 1 225 ? -25.634 8.569 50.839 1.00 93.00 225 ASN A O 1
ATOM 1839 N N . THR A 1 226 ? -27.023 9.729 52.148 1.00 92.25 226 THR A N 1
ATOM 1840 C CA . THR A 1 226 ? -28.201 8.935 51.788 1.00 92.25 226 THR A CA 1
ATOM 1841 C C . THR A 1 226 ? -28.654 9.274 50.367 1.00 92.25 226 THR A C 1
ATOM 1843 O O . THR A 1 226 ? -28.465 10.392 49.889 1.00 92.25 226 THR A O 1
ATOM 1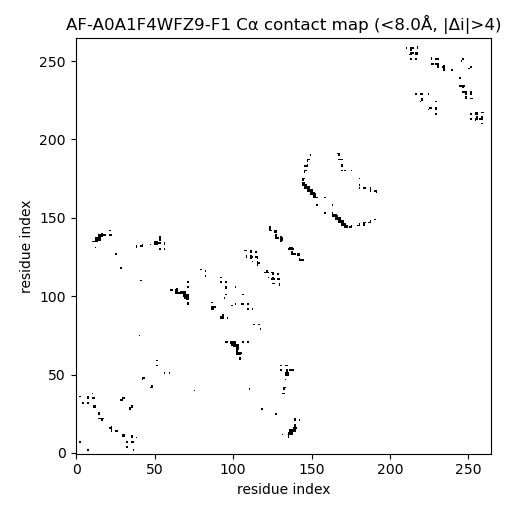846 N N . TYR A 1 227 ? -29.321 8.341 49.682 1.00 90.12 227 TYR A N 1
ATOM 1847 C CA . TYR A 1 227 ? -29.858 8.606 48.338 1.00 90.12 227 TYR A CA 1
ATOM 1848 C C . TYR A 1 227 ? -30.831 9.794 48.305 1.00 90.12 227 TYR A C 1
ATOM 1850 O O . TYR A 1 227 ? -30.931 10.468 47.286 1.00 90.12 227 TYR A O 1
ATOM 1858 N N . ILE A 1 228 ? -31.520 10.069 49.419 1.00 90.12 228 ILE A N 1
ATOM 1859 C CA . ILE A 1 228 ? -32.414 11.224 49.569 1.00 90.12 228 ILE A CA 1
ATOM 1860 C C . ILE A 1 228 ? -31.608 12.526 49.572 1.00 90.12 228 ILE A C 1
ATOM 1862 O O . ILE A 1 228 ? -31.941 13.440 48.827 1.00 90.12 228 ILE A O 1
ATOM 1866 N N . GLN A 1 229 ? -30.521 12.595 50.348 1.00 89.12 229 GLN A N 1
ATOM 1867 C CA . GLN A 1 229 ? -29.633 13.765 50.371 1.00 89.12 229 GLN A CA 1
ATOM 1868 C C . GLN A 1 229 ? -28.993 14.011 49.002 1.00 89.12 229 GLN A C 1
ATOM 1870 O O . GLN A 1 229 ? -28.941 15.144 48.540 1.00 89.12 229 GLN A O 1
ATOM 1875 N N . ILE A 1 230 ? -28.562 12.947 48.317 1.00 87.56 230 ILE A N 1
ATOM 1876 C CA . ILE A 1 230 ? -28.035 13.045 46.949 1.00 87.56 230 ILE A CA 1
ATOM 1877 C C . ILE A 1 230 ? -29.126 13.578 46.009 1.00 87.56 230 ILE A C 1
ATOM 1879 O O . ILE A 1 230 ? -28.867 14.470 45.213 1.00 87.56 230 ILE A O 1
ATOM 1883 N N . SER A 1 231 ? -30.359 13.083 46.126 1.00 86.69 231 SER A N 1
ATOM 1884 C CA . SER A 1 231 ? -31.489 13.532 45.305 1.00 86.69 231 SER A CA 1
ATOM 1885 C C . SER A 1 231 ? -31.800 15.009 45.491 1.00 86.69 231 SER A C 1
ATOM 1887 O O . SER A 1 231 ? -31.867 15.730 44.499 1.00 86.69 231 SER A O 1
ATOM 1889 N N . ALA A 1 232 ? -31.903 15.465 46.739 1.00 85.25 232 ALA A N 1
ATOM 1890 C CA . ALA A 1 232 ? -32.148 16.866 47.065 1.00 85.25 232 ALA A CA 1
ATOM 1891 C C . ALA A 1 232 ? -31.041 17.777 46.508 1.00 85.25 232 ALA A C 1
ATOM 1893 O O . ALA A 1 232 ? -31.326 18.700 45.751 1.00 85.25 232 ALA A O 1
ATOM 1894 N N . ASN A 1 233 ? -29.773 17.434 46.761 1.00 84.19 233 ASN A N 1
ATOM 1895 C CA . ASN A 1 233 ? -28.625 18.221 46.300 1.00 84.19 233 ASN A CA 1
ATOM 1896 C C . ASN A 1 233 ? -28.560 18.353 44.772 1.00 84.19 233 ASN A C 1
ATOM 1898 O O . ASN A 1 233 ? -28.091 19.361 44.251 1.00 84.19 233 ASN A O 1
ATOM 1902 N N . TRP A 1 234 ? -28.980 17.320 44.041 1.00 79.00 234 TRP A N 1
ATOM 1903 C CA . TRP A 1 234 ? -28.971 17.336 42.579 1.00 79.00 234 TRP A CA 1
ATOM 1904 C C . TRP A 1 234 ? -30.190 18.033 41.976 1.00 79.00 234 TRP A C 1
ATOM 1906 O O . TRP A 1 234 ? -30.069 18.583 40.887 1.00 79.00 234 TRP A O 1
ATOM 1916 N N . MET A 1 235 ? -31.326 18.060 42.678 1.00 75.50 235 MET A N 1
ATOM 1917 C CA . MET A 1 235 ? -32.482 18.873 42.282 1.00 75.50 235 MET A CA 1
ATOM 1918 C C . MET A 1 235 ? -32.236 20.376 42.474 1.00 75.50 235 MET A C 1
ATOM 1920 O O . MET A 1 235 ? -32.813 21.181 41.751 1.00 75.50 235 MET A O 1
ATOM 1924 N N . GLU A 1 236 ? -31.373 20.755 43.419 1.00 72.12 236 GLU A N 1
ATOM 1925 C CA . GLU A 1 236 ? -31.040 22.156 43.715 1.00 72.12 236 GLU A CA 1
ATOM 1926 C C . GLU A 1 236 ? -29.931 22.737 42.818 1.00 72.12 236 GLU A C 1
ATOM 1928 O O . GLU A 1 236 ? -29.738 23.953 42.784 1.00 72.12 236 GLU A O 1
ATOM 1933 N N . ARG A 1 237 ? -29.199 21.905 42.063 1.00 68.38 237 ARG A N 1
ATOM 1934 C CA . ARG A 1 237 ? -28.151 22.381 41.147 1.00 68.38 237 ARG A CA 1
ATOM 1935 C C . ARG A 1 237 ? -28.753 22.871 39.827 1.00 68.38 237 ARG A C 1
ATOM 1937 O O . ARG A 1 237 ? -29.110 22.073 38.967 1.00 68.38 237 ARG A O 1
ATOM 1944 N N . THR A 1 238 ? -28.773 24.188 39.639 1.00 52.62 238 THR A N 1
ATOM 1945 C CA . THR A 1 238 ? -29.248 24.866 38.416 1.00 52.62 238 THR A CA 1
ATOM 1946 C C . THR A 1 238 ? -28.336 24.711 37.194 1.00 52.62 238 THR A C 1
ATOM 1948 O O . THR A 1 238 ? -28.790 24.956 36.081 1.00 52.62 238 THR A O 1
ATOM 1951 N N . ASP A 1 239 ? -27.086 24.271 37.377 1.00 53.44 239 ASP A N 1
ATOM 1952 C CA . ASP A 1 239 ? -26.070 24.200 36.308 1.00 53.44 239 ASP A CA 1
ATOM 1953 C C . ASP A 1 239 ? -25.951 22.818 35.643 1.00 53.44 239 ASP A C 1
ATOM 1955 O O . ASP A 1 239 ? -25.097 22.604 34.782 1.00 53.44 239 ASP A O 1
ATOM 1959 N N . VAL A 1 240 ? -26.773 21.846 36.045 1.00 54.91 240 VAL A N 1
ATOM 1960 C CA . VAL A 1 240 ? -26.769 20.516 35.427 1.00 54.91 240 VAL A CA 1
ATOM 1961 C C . VAL A 1 240 ? -27.795 20.528 34.299 1.00 54.91 240 VAL A C 1
ATOM 1963 O O . VAL A 1 240 ? -28.992 20.632 34.563 1.00 54.91 240 VAL A O 1
ATOM 1966 N N . ASP A 1 241 ? -27.306 20.471 33.055 1.00 48.03 241 ASP A N 1
ATOM 1967 C CA . ASP A 1 241 ? -28.084 20.491 31.809 1.00 48.03 241 ASP A CA 1
ATOM 1968 C C . ASP A 1 241 ? -29.477 19.883 31.984 1.00 48.03 241 ASP A C 1
ATOM 1970 O O . ASP A 1 241 ? -29.605 18.733 32.399 1.00 48.03 241 ASP A O 1
ATOM 1974 N N . SER A 1 242 ? -30.520 20.635 31.625 1.00 45.59 242 SER A N 1
ATOM 1975 C CA . SER A 1 242 ? -31.953 20.346 31.842 1.00 45.59 242 SER A CA 1
ATOM 1976 C C . SER A 1 242 ? -32.451 18.932 31.471 1.00 45.59 242 SER A C 1
ATOM 1978 O O . SER A 1 242 ? -33.549 18.545 31.874 1.00 45.59 242 SER A O 1
ATOM 1980 N N . SER A 1 243 ? -31.647 18.109 30.789 1.00 47.56 243 SER A N 1
ATOM 1981 C CA . SER A 1 243 ? -31.875 16.669 30.616 1.00 47.56 243 SER A CA 1
ATOM 1982 C C . SER A 1 243 ? -31.656 15.832 31.894 1.00 47.56 243 SER A C 1
ATOM 1984 O O . SER A 1 243 ? -32.174 14.714 31.986 1.00 47.56 243 SER A O 1
ATOM 1986 N N . ASP A 1 244 ? -30.911 16.341 32.883 1.00 51.09 244 ASP A N 1
ATOM 1987 C CA . ASP A 1 244 ? -30.568 15.742 34.187 1.00 51.09 244 ASP A CA 1
ATOM 1988 C C . ASP A 1 244 ? -31.554 16.068 35.319 1.00 51.09 244 ASP A C 1
ATOM 1990 O O . ASP A 1 244 ? -31.494 15.430 36.370 1.00 51.09 244 ASP A O 1
ATOM 1994 N N . SER A 1 245 ? -32.547 16.921 35.052 1.00 45.38 245 SER A N 1
ATOM 1995 C CA . SER A 1 245 ? -33.600 17.419 35.964 1.00 45.38 245 SER A CA 1
ATOM 1996 C C . SER A 1 245 ? -34.566 16.369 36.552 1.00 45.38 245 SER A C 1
ATOM 1998 O O . SER A 1 245 ? -35.594 16.704 37.131 1.00 45.38 245 SER A O 1
ATOM 2000 N N . GLY A 1 246 ? -34.252 15.077 36.437 1.00 54.12 246 GLY A N 1
ATOM 2001 C CA . GLY A 1 246 ? -35.075 13.982 36.949 1.00 54.12 246 GLY A CA 1
ATOM 2002 C C . GLY A 1 246 ? -34.322 13.055 37.891 1.00 54.12 246 GLY A C 1
ATOM 2003 O O . GLY A 1 246 ? -34.536 11.848 37.813 1.00 54.12 246 GLY A O 1
ATOM 2004 N N . SER A 1 247 ? -33.382 13.559 38.693 1.00 61.91 247 SER A N 1
ATOM 2005 C CA . SER A 1 247 ? -32.612 12.806 39.696 1.00 61.91 247 SER A CA 1
ATOM 2006 C C . SER A 1 247 ? -33.434 12.506 40.954 1.00 61.91 247 SER A C 1
ATOM 2008 O O . SER A 1 247 ? -33.008 12.787 42.076 1.00 61.91 247 SER A O 1
ATOM 2010 N N . ASP A 1 248 ? -34.631 11.944 40.773 1.00 75.81 248 ASP A N 1
ATOM 2011 C CA . ASP A 1 248 ? -35.421 11.449 41.892 1.00 75.81 248 ASP A CA 1
ATOM 2012 C C . ASP A 1 248 ? -34.670 10.330 42.637 1.00 75.81 248 ASP A C 1
ATOM 2014 O O . ASP A 1 248 ? -33.727 9.708 42.127 1.00 75.81 248 ASP A O 1
ATOM 2018 N N . TYR A 1 249 ? -35.086 10.079 43.876 1.00 84.25 249 TYR A N 1
ATOM 2019 C CA . TYR A 1 249 ? -34.496 9.050 44.730 1.00 84.25 249 TYR A CA 1
ATOM 2020 C C . TYR A 1 249 ? -34.354 7.699 44.006 1.00 84.25 249 TYR A C 1
ATOM 2022 O O . TYR A 1 249 ? -33.311 7.048 44.085 1.00 84.25 249 TYR A O 1
ATOM 2030 N N . ASN A 1 250 ? -35.388 7.286 43.265 1.00 84.62 250 ASN A N 1
ATOM 2031 C CA . ASN A 1 250 ? -35.431 5.988 42.595 1.00 84.62 250 ASN A CA 1
ATOM 2032 C C . ASN A 1 250 ? -34.412 5.894 41.457 1.00 84.62 250 ASN A C 1
ATOM 2034 O O . ASN A 1 250 ? -33.813 4.837 41.241 1.00 84.62 250 ASN A O 1
ATOM 2038 N N . ARG A 1 251 ? -34.196 6.984 40.726 1.00 84.44 251 ARG A N 1
ATOM 2039 C CA . ARG A 1 251 ? -33.203 7.069 39.662 1.00 84.44 251 ARG A CA 1
ATOM 2040 C C . ARG A 1 251 ? -31.792 7.056 40.223 1.00 84.44 251 ARG A C 1
ATOM 2042 O O . ARG A 1 251 ? -30.945 6.374 39.650 1.00 84.44 251 ARG A O 1
ATOM 2049 N N . ILE A 1 252 ? -31.552 7.735 41.344 1.00 86.50 252 ILE A N 1
ATOM 2050 C CA . ILE A 1 252 ? -30.258 7.703 42.036 1.00 86.50 252 ILE A CA 1
ATOM 2051 C C . ILE A 1 252 ? -29.963 6.301 42.553 1.00 86.50 252 ILE A C 1
ATOM 2053 O O . ILE A 1 252 ? -28.911 5.753 42.234 1.00 86.50 252 ILE A O 1
ATOM 2057 N N . LEU A 1 253 ? -30.910 5.679 43.260 1.00 90.12 253 LEU A N 1
ATOM 2058 C CA . LEU A 1 253 ? -30.799 4.298 43.732 1.00 90.12 253 LEU A CA 1
ATOM 2059 C C . LEU A 1 253 ? -30.436 3.346 42.580 1.00 90.12 253 LEU A C 1
ATOM 2061 O O . LEU A 1 253 ? -29.465 2.591 42.666 1.00 90.12 253 LEU A O 1
ATOM 2065 N N . LYS A 1 254 ? -31.193 3.401 41.474 1.00 89.69 254 LYS A N 1
ATOM 2066 C CA . LYS A 1 254 ? -30.962 2.560 40.290 1.00 89.69 254 LYS A CA 1
ATOM 2067 C C . LYS A 1 254 ? -29.619 2.858 39.624 1.00 89.69 254 LYS A C 1
ATOM 2069 O O . LYS A 1 254 ? -28.926 1.917 39.248 1.00 89.69 254 LYS A O 1
ATOM 2074 N N . GLY A 1 255 ? -29.240 4.129 39.502 1.00 88.88 255 GLY A N 1
ATOM 2075 C CA . GLY A 1 255 ? -27.966 4.557 38.924 1.00 88.88 255 GLY A CA 1
ATOM 2076 C C . GLY A 1 255 ? -26.766 4.073 39.738 1.00 88.88 255 GLY A C 1
ATOM 2077 O O . GLY A 1 255 ? -25.848 3.475 39.180 1.00 88.88 255 GLY A O 1
ATOM 2078 N N . VAL A 1 256 ? -26.810 4.234 41.064 1.00 90.56 256 VAL A N 1
ATOM 2079 C CA . VAL A 1 256 ? -25.771 3.745 41.986 1.00 90.56 256 VAL A CA 1
ATOM 2080 C C . VAL A 1 256 ? -25.671 2.222 41.937 1.00 90.56 256 VAL A C 1
ATOM 2082 O O . VAL A 1 256 ? -24.572 1.681 41.807 1.00 90.56 256 VAL A O 1
ATOM 2085 N N . ALA A 1 257 ? -26.803 1.514 41.986 1.00 91.06 257 ALA A N 1
ATOM 2086 C CA . ALA A 1 257 ? -26.827 0.058 41.878 1.00 91.06 257 ALA A CA 1
ATOM 2087 C C . ALA A 1 257 ? -26.267 -0.425 40.532 1.00 91.06 257 ALA A C 1
ATOM 2089 O O . ALA A 1 257 ? -25.528 -1.409 40.481 1.00 91.06 257 ALA A O 1
ATOM 2090 N N . TYR A 1 258 ? -26.587 0.275 39.443 1.00 89.19 258 TYR A N 1
ATOM 2091 C CA . TYR A 1 258 ? -26.062 -0.026 38.118 1.00 89.19 258 TYR A CA 1
ATOM 2092 C C . TYR A 1 258 ? -24.548 0.202 38.043 1.00 89.19 258 TYR A C 1
ATOM 2094 O O . TYR A 1 258 ? -23.825 -0.695 37.618 1.00 89.19 258 TYR A O 1
ATOM 2102 N N . TYR A 1 259 ? -24.047 1.344 38.526 1.00 90.25 259 TYR A N 1
ATOM 2103 C CA . TYR A 1 259 ? -22.608 1.619 38.574 1.00 90.25 259 TYR A CA 1
ATOM 2104 C C . TYR A 1 259 ? -21.864 0.579 39.417 1.00 90.25 259 TYR A C 1
ATOM 2106 O O . TYR A 1 259 ? -20.844 0.052 38.986 1.00 90.25 259 TYR A O 1
ATOM 2114 N N . LYS A 1 260 ? -22.425 0.185 40.566 1.00 90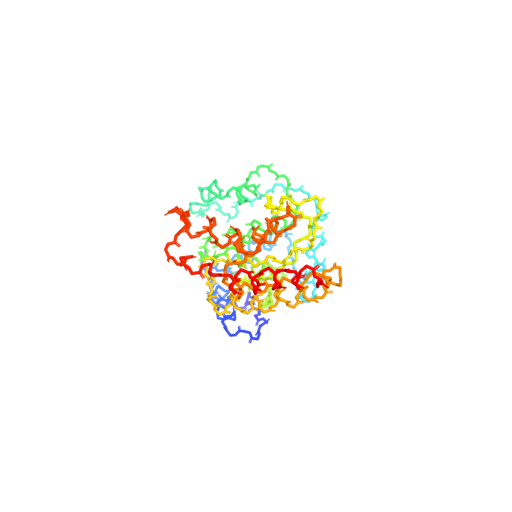.44 260 LYS A N 1
ATOM 2115 C CA . LYS A 1 260 ? -21.865 -0.881 41.405 1.00 90.44 260 LYS A CA 1
ATOM 2116 C C . LYS A 1 260 ? -21.767 -2.218 40.665 1.00 90.44 260 LYS A C 1
ATOM 2118 O O . LYS A 1 260 ? -20.747 -2.886 40.780 1.00 90.44 260 LYS A O 1
ATOM 2123 N N . LYS A 1 261 ? -22.780 -2.594 39.876 1.00 87.88 261 LYS A N 1
ATOM 2124 C CA . LYS A 1 261 ? -22.714 -3.789 39.013 1.00 87.88 261 LYS A CA 1
ATOM 2125 C C . LYS A 1 261 ? -21.614 -3.669 37.964 1.00 87.88 261 LYS A C 1
ATOM 2127 O O . LYS A 1 261 ? -20.929 -4.647 37.694 1.00 87.88 261 LYS A O 1
ATOM 2132 N N . LEU A 1 262 ? -21.426 -2.481 37.385 1.00 84.62 262 LEU A N 1
ATOM 2133 C CA . LEU A 1 262 ? -20.366 -2.267 36.405 1.00 84.62 262 LEU A CA 1
ATOM 2134 C C . LEU A 1 262 ? -18.968 -2.475 37.003 1.00 84.62 262 LEU A C 1
ATOM 2136 O O . LEU A 1 262 ? -18.105 -2.948 36.272 1.00 84.62 262 LEU A O 1
ATOM 2140 N N . LEU A 1 263 ? -18.758 -2.168 38.286 1.00 84.56 263 LEU A N 1
ATOM 2141 C CA . LEU A 1 263 ? -17.479 -2.369 38.985 1.00 84.56 263 LEU A CA 1
ATOM 2142 C C . LEU A 1 263 ? -17.145 -3.843 39.280 1.00 84.56 263 LEU A C 1
ATOM 2144 O O . LEU A 1 263 ? -16.013 -4.136 39.643 1.00 84.56 263 LEU A O 1
ATOM 2148 N N . GLN A 1 264 ? -18.116 -4.755 39.181 1.00 79.56 264 GLN A N 1
ATOM 2149 C CA . GLN A 1 264 ? -17.959 -6.178 39.527 1.00 79.56 264 GLN A CA 1
ATOM 2150 C C . GLN A 1 264 ? -17.639 -7.080 38.324 1.00 79.56 264 GLN A C 1
ATOM 2152 O O . GLN A 1 264 ? -17.549 -8.295 38.486 1.00 79.56 264 GLN A O 1
ATOM 2157 N N . ILE A 1 265 ? -17.522 -6.496 37.130 1.00 61.16 265 ILE A N 1
ATOM 2158 C CA . ILE A 1 265 ? -17.211 -7.171 35.861 1.00 61.16 265 ILE A CA 1
ATOM 2159 C C . ILE A 1 265 ? -15.807 -6.763 35.448 1.00 61.16 265 ILE A C 1
ATOM 2161 O O . ILE A 1 265 ? -15.023 -7.664 35.096 1.00 61.16 265 ILE A O 1
#

Radius of gyration: 29.83 Å; Cα contacts (8 Å, |Δi|>4): 269; chains: 1; bounding box: 63×41×88 Å

Sequence (265 aa):
MKMQYEDLFPLKIDIQTKNDKHFLELAILFDKPEFLAWLPKIRNKYGFDSLIPLGRYGETSSSFQHSKSEKFDLSIYKDVEGLVEYANENTRFGDYIDDSDLDLLERLDADANIICYIFKRPPYFADSIKQAILCGSTDGLLFDPTFATVVEGDMIQSTTGSFQLPQVAILVSPTSTDVEIKEQVVIARHLLKTDEKLAYYKPRVDKVNKIRAYREWYWQHLAGNTYIQISANWMERTDVDSSDSGSDYNRILKGVAYYKKLLQI

Organism: NCBI:txid1802643

pLDDT: mean 82.0, std 13.07, range [45.22, 96.19]

Secondary structure (DSSP, 8-state):
-PPPHHHHGGGPPEEE-S-HHHHHHHHHHHT-HHHHTHHHHHHHHHT--SPPPGGGHHHHHHHHTTSPPEE---GGGTT-TTHHHHHHHSHHHHTTTSS-EE-HHHHHHHHHHHHHHHTT--GGGHHHHHHHHHHSEEETTS--SEEEEEE-S--STT---SS---EEEEEE-TT--HHHHHHHHHHHHHHHHT-GGGTT--PPPS--TTHHHHHHHHHHHHTT--HHHHHHHHHS-TTS-TTS----HHHHHHHHHHHHHHTT-

Foldseek 3Di:
DQDDPVNLVVLAAAEAEPDVVLVVVLCVLRVDSVLSVVLVVVCVVVVLPDADALVCCVVVLVVQQVAWFDAADCPVVPPPPCPQVVLVVPVVLVVNNPRGGHTPNSSLLNVLVVSCVSVVHDSLCSQQSSNSNRHSYGYSPSNAQKAKDWDDDCPPPPDPDPDDDIAIDIDHHPPDDPVSSVVRVVVRVVVVVPPPVCPPDDDDDPPDDCLVVLVVLLVCVVVPDQLQNVQVVQCPDPPDPPVSNPSPSVVNVVSPVVNVVVVVD

Mean predicted aligned error: 12.01 Å